Protein AF-A0A6N4Q6U4-F1 (afdb_monomer)

Structure (mmCIF, N/CA/C/O backbone):
data_AF-A0A6N4Q6U4-F1
#
_entry.id   AF-A0A6N4Q6U4-F1
#
loop_
_atom_site.group_PDB
_atom_site.id
_atom_site.type_symbol
_atom_site.label_atom_id
_atom_site.label_alt_id
_atom_site.label_comp_id
_atom_site.label_asym_id
_atom_site.label_entity_id
_atom_site.label_seq_id
_atom_site.pdbx_PDB_ins_code
_atom_site.Cartn_x
_atom_site.Cartn_y
_atom_site.Cartn_z
_atom_site.occupancy
_atom_site.B_iso_or_equiv
_atom_site.auth_seq_id
_atom_site.auth_comp_id
_atom_site.auth_asym_id
_atom_site.auth_atom_id
_atom_site.pdbx_PDB_model_num
ATOM 1 N N . MET A 1 1 ? 0.785 -13.231 -2.834 1.00 65.31 1 MET A N 1
ATOM 2 C CA . MET A 1 1 ? -0.047 -12.061 -2.449 1.00 65.31 1 MET A CA 1
ATOM 3 C C . MET A 1 1 ? -0.845 -12.290 -1.163 1.00 65.31 1 MET A C 1
ATOM 5 O O . MET A 1 1 ? -1.496 -11.361 -0.705 1.00 65.31 1 MET A O 1
ATOM 9 N N . GLU A 1 2 ? -0.752 -13.472 -0.540 1.00 65.31 2 GLU A N 1
ATOM 10 C CA . GLU A 1 2 ? -1.486 -13.833 0.687 1.00 65.31 2 GLU A CA 1
ATOM 11 C C . GLU A 1 2 ? -1.295 -12.835 1.839 1.00 65.31 2 GLU A C 1
ATOM 13 O O . GLU A 1 2 ? -2.226 -12.590 2.595 1.00 65.31 2 GLU A O 1
ATOM 18 N N . ASN A 1 3 ? -0.138 -12.169 1.908 1.00 71.25 3 ASN A N 1
ATOM 19 C CA . ASN A 1 3 ? 0.153 -11.151 2.923 1.00 71.25 3 ASN A CA 1
ATOM 20 C C . ASN A 1 3 ? -0.683 -9.861 2.806 1.00 71.25 3 ASN A C 1
ATOM 22 O O . ASN A 1 3 ? -0.621 -9.033 3.703 1.00 71.25 3 ASN A O 1
ATOM 26 N N . PHE A 1 4 ? -1.440 -9.653 1.723 1.00 75.31 4 PHE A N 1
ATOM 27 C CA . PHE A 1 4 ? -2.139 -8.386 1.452 1.00 75.31 4 PHE A CA 1
ATOM 28 C C . PHE A 1 4 ? -3.647 -8.535 1.201 1.00 75.31 4 PHE A C 1
ATOM 30 O O . PHE A 1 4 ? -4.298 -7.551 0.865 1.00 75.31 4 PHE A O 1
ATOM 37 N N . ASN A 1 5 ? -4.201 -9.741 1.369 1.00 85.44 5 ASN A N 1
ATOM 38 C CA . ASN A 1 5 ? -5.623 -10.052 1.170 1.00 85.44 5 ASN A CA 1
ATOM 39 C C . ASN A 1 5 ? -6.201 -9.567 -0.175 1.00 85.44 5 ASN A C 1
ATOM 41 O O . ASN A 1 5 ? -7.244 -8.918 -0.215 1.00 85.44 5 ASN A O 1
ATOM 45 N N . TYR A 1 6 ? -5.503 -9.860 -1.277 1.00 85.94 6 TYR A N 1
ATOM 46 C CA . TYR A 1 6 ? -6.031 -9.672 -2.629 1.00 85.94 6 TYR A CA 1
ATOM 47 C C . TYR A 1 6 ? -6.154 -11.014 -3.343 1.00 85.94 6 TYR A C 1
ATOM 49 O O . TYR A 1 6 ? -5.164 -11.713 -3.573 1.00 85.94 6 TYR A O 1
ATOM 57 N N . GLN A 1 7 ? -7.382 -11.338 -3.726 1.00 85.56 7 GLN A N 1
ATOM 58 C CA . GLN A 1 7 ? -7.737 -12.469 -4.570 1.00 85.56 7 GLN A CA 1
ATOM 59 C C . GLN A 1 7 ? -7.915 -12.014 -6.018 1.00 85.56 7 GLN A C 1
ATOM 61 O O . GLN A 1 7 ? -8.472 -10.945 -6.287 1.00 85.56 7 GLN A O 1
ATOM 66 N N . LEU A 1 8 ? -7.453 -12.846 -6.949 1.00 89.31 8 LEU A N 1
ATOM 67 C CA . LEU A 1 8 ? -7.649 -12.635 -8.378 1.00 89.31 8 LEU A CA 1
ATOM 68 C C . LEU A 1 8 ? -8.936 -13.339 -8.834 1.00 89.31 8 LEU A C 1
ATOM 70 O O . LEU A 1 8 ? -9.103 -14.518 -8.523 1.00 89.31 8 LEU A O 1
ATOM 74 N N . PRO A 1 9 ? -9.826 -12.663 -9.580 1.00 90.50 9 PRO A N 1
ATOM 75 C CA . PRO A 1 9 ? -10.991 -13.305 -10.182 1.00 90.50 9 PRO A CA 1
ATOM 76 C C . PRO A 1 9 ? -10.581 -14.394 -11.181 1.00 90.50 9 PRO A C 1
ATOM 78 O O . PRO A 1 9 ? -9.628 -14.208 -11.934 1.00 90.50 9 PRO A O 1
ATOM 81 N N . GLU A 1 10 ? -11.336 -15.490 -11.253 1.00 89.94 10 GLU A N 1
ATOM 82 C CA . GLU A 1 10 ? -11.095 -16.570 -12.226 1.00 89.94 10 GLU A CA 1
ATOM 83 C C . GLU A 1 10 ? -11.152 -16.058 -13.677 1.00 89.94 10 GLU A C 1
ATOM 85 O O . GLU A 1 10 ? -10.268 -16.349 -14.480 1.00 89.94 10 GLU A O 1
ATOM 90 N N . GLU A 1 11 ? -12.098 -15.161 -13.976 1.00 91.31 11 GLU A N 1
ATOM 91 C CA . GLU A 1 11 ? -12.234 -14.512 -15.288 1.00 91.31 11 GLU A CA 1
ATOM 92 C C . GLU A 1 11 ? -10.953 -13.777 -15.726 1.00 91.31 11 GLU A C 1
ATOM 94 O O . GLU A 1 11 ? -10.608 -13.746 -16.909 1.00 91.31 11 GLU A O 1
ATOM 99 N N . LEU A 1 12 ? -10.205 -13.196 -14.779 1.00 92.00 12 LEU A N 1
ATOM 100 C CA . LEU A 1 12 ? -8.937 -12.535 -15.089 1.00 92.00 12 LEU A CA 1
ATOM 101 C C . LEU A 1 12 ? -7.902 -13.544 -15.598 1.00 92.00 12 LEU A C 1
ATOM 103 O O . LEU A 1 12 ? -7.142 -13.231 -16.514 1.00 92.00 12 LEU A O 1
ATOM 107 N N . TYR A 1 13 ? -7.880 -14.746 -15.023 1.00 88.12 13 TYR A N 1
ATOM 108 C CA . TYR A 1 13 ? -6.980 -15.812 -15.442 1.00 88.12 13 TYR A CA 1
ATOM 109 C C . TYR A 1 13 ? -7.348 -16.354 -16.827 1.00 88.12 13 TYR A C 1
ATOM 111 O O . TYR A 1 13 ? -6.463 -16.533 -17.667 1.00 88.12 13 TYR A O 1
ATOM 119 N N . ASP A 1 14 ? -8.638 -16.529 -17.108 1.00 90.75 14 ASP A N 1
ATOM 120 C CA . ASP A 1 14 ? -9.112 -16.932 -18.436 1.00 90.75 14 ASP A CA 1
ATOM 121 C C . ASP A 1 14 ? -8.763 -15.895 -19.507 1.00 90.75 14 ASP A C 1
ATOM 123 O O . ASP A 1 14 ? -8.251 -16.238 -20.579 1.00 90.75 14 ASP A O 1
ATOM 127 N N . ASN A 1 15 ? -8.942 -14.610 -19.193 1.00 90.44 15 ASN A N 1
ATOM 128 C CA . ASN A 1 15 ? -8.495 -13.524 -20.059 1.00 90.44 15 ASN A CA 1
ATOM 129 C C . ASN A 1 15 ? -6.979 -13.579 -20.273 1.00 90.44 15 ASN A C 1
ATOM 131 O O . ASN A 1 15 ? -6.510 -13.475 -21.405 1.00 90.44 15 ASN A O 1
ATOM 135 N N . TYR A 1 16 ? -6.201 -13.805 -19.215 1.00 90.69 16 TYR A N 1
ATOM 136 C CA . TYR A 1 16 ? -4.744 -13.871 -19.309 1.00 90.69 16 TYR A CA 1
ATOM 137 C C . TYR A 1 16 ? -4.262 -15.008 -20.216 1.00 90.69 16 TYR A C 1
ATOM 139 O O . TYR A 1 16 ? -3.388 -14.788 -21.057 1.00 90.69 16 TYR A O 1
ATOM 147 N N . LYS A 1 17 ? -4.897 -16.184 -20.141 1.00 89.50 17 LYS A N 1
ATOM 148 C CA . LYS A 1 17 ? -4.669 -17.294 -21.080 1.00 89.50 17 LYS A CA 1
ATOM 149 C C . LYS A 1 17 ? -4.997 -16.916 -22.520 1.00 89.50 17 LYS A C 1
ATOM 151 O O . LYS A 1 17 ? -4.210 -17.194 -23.422 1.00 89.50 17 LYS A O 1
ATOM 156 N N . LYS A 1 18 ? -6.152 -16.281 -22.741 1.00 91.25 18 LYS A N 1
ATOM 157 C CA . LYS A 1 18 ? -6.626 -15.877 -24.073 1.00 91.25 18 LYS A CA 1
ATOM 158 C C . LYS A 1 18 ? -5.652 -14.928 -24.775 1.00 91.25 18 LYS A C 1
ATOM 160 O O . LYS A 1 18 ? -5.486 -15.017 -25.987 1.00 91.25 18 LYS A O 1
ATOM 165 N N . PHE A 1 19 ? -4.992 -14.055 -24.019 1.00 88.62 19 PHE A N 1
ATOM 166 C CA . PHE A 1 19 ? -3.971 -13.132 -24.522 1.00 88.62 19 PHE A CA 1
ATOM 167 C C . PHE A 1 19 ? -2.548 -13.713 -24.479 1.00 88.62 19 PHE A C 1
ATOM 169 O O . PHE A 1 19 ? -1.578 -12.961 -24.461 1.00 88.62 19 PHE A O 1
ATOM 176 N N . GLY A 1 20 ? -2.397 -15.042 -24.430 1.00 87.44 20 GLY A N 1
ATOM 177 C CA . GLY A 1 20 ? -1.087 -15.694 -24.493 1.00 87.44 20 GLY A CA 1
ATOM 178 C C . GLY A 1 20 ? -0.156 -15.329 -23.334 1.00 87.44 20 GLY A C 1
ATOM 179 O O . GLY A 1 20 ? 1.060 -15.364 -23.496 1.00 87.44 20 GLY A O 1
ATOM 180 N N . TYR A 1 21 ? -0.716 -14.971 -22.175 1.00 85.81 21 TYR A N 1
ATOM 181 C CA . TYR A 1 21 ? 0.026 -14.531 -20.994 1.00 85.81 21 TYR A CA 1
ATOM 182 C C . TYR A 1 21 ? 0.873 -13.257 -21.207 1.00 85.81 21 TYR A C 1
ATOM 184 O O . TYR A 1 21 ? 1.867 -13.049 -20.512 1.00 85.81 21 TYR A O 1
ATOM 192 N N . ASP A 1 22 ? 0.494 -12.381 -22.145 1.00 87.25 22 ASP A N 1
ATOM 193 C CA . ASP A 1 22 ? 1.131 -11.060 -22.305 1.00 87.25 22 ASP A CA 1
ATOM 194 C C . ASP A 1 22 ? 0.490 -9.983 -21.419 1.00 87.25 22 ASP A C 1
ATOM 196 O O . ASP A 1 22 ? 1.163 -9.064 -20.939 1.00 87.25 22 ASP A O 1
ATOM 200 N N . GLY A 1 23 ? -0.801 -10.129 -21.132 1.00 89.94 23 GLY A N 1
ATOM 201 C CA . GLY A 1 23 ? -1.514 -9.284 -20.187 1.00 89.94 23 GLY A CA 1
ATOM 202 C C . GLY A 1 23 ? -3.013 -9.549 -20.177 1.00 89.94 23 GLY A C 1
ATOM 203 O O . GLY A 1 23 ? -3.561 -10.146 -21.097 1.00 89.94 23 GLY A O 1
ATOM 204 N N . ALA A 1 24 ? -3.679 -9.116 -19.115 1.00 93.94 24 ALA A N 1
ATOM 205 C CA . ALA A 1 24 ? -5.128 -9.141 -18.992 1.00 93.94 24 ALA A CA 1
ATOM 206 C C . ALA A 1 24 ? -5.616 -8.051 -18.045 1.00 93.94 24 ALA A C 1
ATOM 208 O O . ALA A 1 24 ? -4.889 -7.580 -17.171 1.00 93.94 24 ALA A O 1
ATOM 209 N N . GLY A 1 25 ? -6.876 -7.674 -18.225 1.00 93.75 25 GLY A N 1
ATOM 210 C CA . GLY A 1 25 ? -7.585 -6.750 -17.360 1.00 93.75 25 GLY A CA 1
ATOM 211 C C . GLY A 1 25 ? -8.874 -7.369 -16.846 1.00 93.75 25 GLY A C 1
ATOM 212 O O . GLY A 1 25 ? -9.520 -8.153 -17.538 1.00 93.75 25 GLY A O 1
ATOM 213 N N . TYR A 1 26 ? -9.255 -6.973 -15.642 1.00 93.94 26 TYR A N 1
ATOM 214 C CA . TYR A 1 26 ? -10.562 -7.201 -15.053 1.00 93.94 26 TYR A CA 1
ATOM 215 C C . TYR A 1 26 ? -11.040 -5.861 -14.498 1.00 93.94 26 TYR A C 1
ATOM 217 O O . TYR A 1 26 ? -10.592 -5.409 -13.447 1.00 93.94 26 TYR A O 1
ATOM 225 N N . PHE A 1 27 ? -11.903 -5.188 -15.253 1.00 92.88 27 PHE A N 1
ATOM 226 C CA . PHE A 1 27 ? -12.404 -3.853 -14.937 1.00 92.88 27 PHE A CA 1
ATOM 227 C C . PHE A 1 27 ? -13.925 -3.911 -14.863 1.00 92.88 27 PHE A C 1
ATOM 229 O O . PHE A 1 27 ? -14.617 -3.599 -15.829 1.00 92.88 27 PHE A O 1
ATOM 236 N N . LYS A 1 28 ? -14.444 -4.341 -13.712 1.00 90.88 28 LYS A N 1
ATOM 237 C CA . LYS A 1 28 ? -15.879 -4.526 -13.486 1.00 90.88 28 LYS A CA 1
ATOM 238 C C . LYS A 1 28 ? -16.327 -3.787 -12.232 1.00 90.88 28 LYS A C 1
ATOM 240 O O . LYS A 1 28 ? -15.674 -3.856 -11.191 1.00 90.88 28 LYS A O 1
ATOM 245 N N . ASP A 1 29 ? -17.441 -3.073 -12.347 1.00 90.12 29 ASP A N 1
ATOM 246 C CA . ASP A 1 29 ? -18.059 -2.306 -11.266 1.00 90.12 29 ASP A CA 1
ATOM 247 C C . ASP A 1 29 ? -17.067 -1.366 -10.562 1.00 90.12 29 ASP A C 1
ATOM 249 O O . ASP A 1 29 ? -16.618 -0.374 -11.134 1.00 90.12 29 ASP A O 1
ATOM 253 N N . SER A 1 30 ? -16.726 -1.663 -9.309 1.00 93.25 30 SER A N 1
ATOM 254 C CA . SER A 1 30 ? -15.800 -0.868 -8.505 1.00 93.25 30 SER A CA 1
ATOM 255 C C . SER A 1 30 ? -14.353 -1.371 -8.560 1.00 93.25 30 SER A C 1
ATOM 257 O O . SER A 1 30 ? -13.461 -0.684 -8.074 1.00 93.25 30 SER A O 1
ATOM 259 N N . ILE A 1 31 ? -14.097 -2.554 -9.124 1.00 94.56 31 ILE A N 1
ATOM 260 C CA . ILE A 1 31 ? -12.805 -3.246 -9.036 1.00 94.56 31 ILE A CA 1
ATOM 261 C C . ILE A 1 31 ? -12.081 -3.166 -10.376 1.00 94.56 31 ILE A C 1
ATOM 263 O O . ILE A 1 31 ? -12.605 -3.608 -11.398 1.00 94.56 31 ILE A O 1
ATOM 267 N N . GLY A 1 32 ? -10.871 -2.611 -10.367 1.00 95.38 32 GLY A N 1
ATOM 268 C CA . GLY A 1 32 ? -9.964 -2.630 -11.508 1.00 95.38 32 GLY A CA 1
ATOM 269 C C . GLY A 1 32 ? -8.716 -3.424 -11.161 1.00 95.38 32 GLY A C 1
ATOM 270 O O . GLY A 1 32 ? -8.007 -3.066 -10.222 1.00 95.38 32 GLY A O 1
ATOM 271 N N . ILE A 1 33 ? -8.449 -4.482 -11.917 1.00 95.75 33 ILE A N 1
ATOM 272 C CA . ILE A 1 33 ? -7.265 -5.324 -11.775 1.00 95.75 33 ILE A CA 1
ATOM 273 C C . ILE A 1 33 ? -6.621 -5.473 -13.145 1.00 95.75 33 ILE A C 1
ATOM 275 O O . ILE A 1 33 ? -7.316 -5.667 -14.141 1.00 95.75 33 ILE A O 1
ATOM 279 N N . TYR A 1 34 ? -5.298 -5.419 -13.207 1.00 95.12 34 TYR A N 1
ATOM 280 C CA . TYR A 1 34 ? -4.567 -5.860 -14.388 1.00 95.12 34 TYR A CA 1
ATOM 281 C C . TYR A 1 34 ? -3.455 -6.827 -14.012 1.00 95.12 34 TYR A C 1
ATOM 283 O O . TYR A 1 34 ? -2.920 -6.774 -12.908 1.00 95.12 34 TYR A O 1
ATOM 291 N N . ILE A 1 35 ? -3.066 -7.650 -14.979 1.00 94.88 35 ILE A N 1
ATOM 292 C CA . ILE A 1 35 ? -1.826 -8.424 -14.993 1.00 94.88 35 ILE A CA 1
ATOM 293 C C . ILE A 1 35 ? -1.118 -8.071 -16.294 1.00 94.88 35 ILE A C 1
ATOM 295 O O . ILE A 1 35 ? -1.751 -8.049 -17.348 1.00 94.88 35 ILE A O 1
ATOM 299 N N . ARG A 1 36 ? 0.176 -7.767 -16.249 1.00 93.12 36 ARG A N 1
ATOM 300 C CA . ARG A 1 36 ? 0.960 -7.494 -17.461 1.00 93.12 36 ARG A CA 1
ATOM 301 C C . ARG A 1 36 ? 2.415 -7.882 -17.289 1.00 93.12 36 ARG A C 1
ATOM 303 O O . ARG A 1 36 ? 2.952 -7.803 -16.181 1.00 93.12 36 ARG A O 1
ATOM 310 N N . LYS A 1 37 ? 3.072 -8.187 -18.406 1.00 93.25 37 LYS A N 1
ATOM 311 C CA . LYS A 1 37 ? 4.533 -8.131 -18.473 1.00 93.25 37 LYS A CA 1
ATOM 312 C C . LYS A 1 37 ? 4.992 -6.696 -18.233 1.00 93.25 37 LYS A C 1
ATOM 314 O O . LYS A 1 37 ? 4.404 -5.743 -18.743 1.00 93.25 37 LYS A O 1
ATOM 319 N N . THR A 1 38 ? 6.041 -6.534 -17.443 1.00 91.06 38 THR A N 1
ATOM 320 C CA . THR A 1 38 ? 6.676 -5.235 -17.205 1.00 91.06 38 THR A CA 1
ATOM 321 C C . THR A 1 38 ? 8.178 -5.422 -17.192 1.00 91.06 38 THR A C 1
ATOM 323 O O . THR A 1 38 ? 8.658 -6.504 -16.886 1.00 91.06 38 THR A O 1
ATOM 326 N N . ARG A 1 39 ? 8.940 -4.383 -17.514 1.00 90.38 39 ARG A N 1
ATOM 327 C CA . ARG A 1 39 ? 10.396 -4.440 -17.433 1.00 90.38 39 ARG A CA 1
ATOM 328 C C . ARG A 1 39 ? 10.930 -3.090 -17.011 1.00 90.38 39 ARG A C 1
ATOM 330 O O . ARG A 1 39 ? 10.576 -2.076 -17.605 1.00 90.38 39 ARG A O 1
ATOM 337 N N . PHE A 1 40 ? 11.826 -3.106 -16.036 1.00 89.88 40 PHE A N 1
ATOM 338 C CA . PHE A 1 40 ? 12.568 -1.927 -15.611 1.00 89.88 40 PHE A CA 1
ATOM 339 C C . PHE A 1 40 ? 14.054 -2.130 -15.933 1.00 89.88 40 PHE A C 1
ATOM 341 O O . PHE A 1 40 ? 14.587 -3.222 -15.706 1.00 89.88 40 PHE A O 1
ATOM 348 N N . PRO A 1 41 ? 14.752 -1.131 -16.500 1.00 87.25 41 PRO A N 1
ATOM 349 C CA . PRO A 1 41 ? 16.180 -1.245 -16.764 1.00 87.25 41 PRO A CA 1
ATOM 350 C C . PRO A 1 41 ? 16.957 -1.591 -15.486 1.00 87.25 41 PRO A C 1
ATOM 352 O O . PRO A 1 41 ? 16.825 -0.905 -14.478 1.00 87.25 41 PRO A O 1
ATOM 355 N N . LYS A 1 42 ? 17.818 -2.615 -15.558 1.00 88.81 42 LYS A N 1
ATOM 356 C CA . LYS A 1 42 ? 18.666 -3.098 -14.445 1.00 88.81 42 LYS A CA 1
ATOM 357 C C . LYS A 1 42 ? 17.911 -3.720 -13.260 1.00 88.81 42 LYS A C 1
ATOM 359 O O . LYS A 1 42 ? 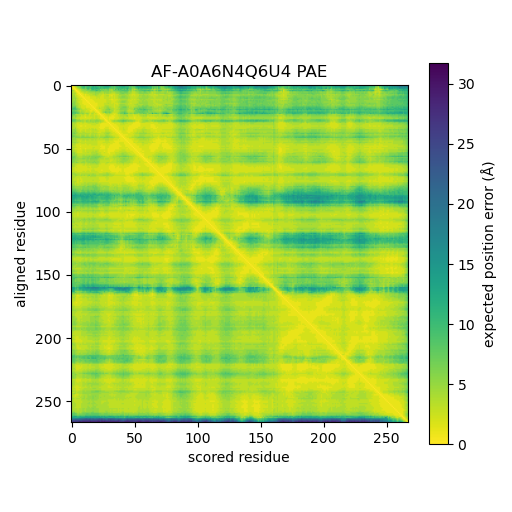18.513 -3.926 -12.212 1.00 88.81 42 LYS A O 1
ATOM 364 N N . GLU A 1 43 ? 16.638 -4.058 -13.426 1.00 93.19 43 GLU A N 1
ATOM 365 C CA . GLU A 1 43 ? 15.873 -4.827 -12.443 1.00 93.19 43 GLU A CA 1
ATOM 366 C C . GLU A 1 43 ? 15.426 -6.158 -13.055 1.00 93.19 43 GLU A C 1
ATOM 368 O O . GLU A 1 43 ? 15.295 -6.287 -14.273 1.00 93.19 43 GLU A O 1
ATOM 373 N N . THR A 1 44 ? 15.194 -7.152 -12.201 1.00 95.56 44 THR A N 1
ATOM 374 C CA . THR A 1 44 ? 14.737 -8.495 -12.591 1.00 95.56 44 THR A CA 1
ATOM 375 C C . THR A 1 44 ? 13.218 -8.605 -12.699 1.00 95.56 44 THR A C 1
ATOM 377 O O . THR A 1 44 ? 12.711 -9.650 -13.084 1.00 95.56 44 THR A O 1
ATOM 380 N N . ILE A 1 45 ? 12.480 -7.539 -12.381 1.00 95.44 45 ILE A N 1
ATOM 381 C CA . ILE A 1 45 ? 11.019 -7.521 -12.461 1.00 95.44 45 ILE A CA 1
ATOM 382 C C . ILE A 1 45 ? 10.581 -7.791 -13.906 1.00 95.44 45 ILE A C 1
ATOM 384 O O . ILE A 1 45 ? 10.991 -7.073 -14.825 1.00 95.44 45 ILE A O 1
ATOM 388 N N . ASN A 1 46 ? 9.707 -8.782 -14.076 1.00 95.31 46 ASN A N 1
ATOM 389 C CA . ASN A 1 46 ? 9.154 -9.193 -15.363 1.00 95.31 46 ASN A CA 1
ATOM 390 C C . ASN A 1 46 ? 7.608 -9.197 -15.404 1.00 95.31 46 ASN A C 1
ATOM 392 O O . ASN A 1 46 ? 7.037 -9.157 -16.496 1.00 95.31 46 ASN A O 1
ATOM 396 N N . TYR A 1 47 ? 6.923 -9.140 -14.253 1.00 95.25 47 TYR A N 1
ATOM 397 C CA . TYR A 1 47 ? 5.459 -9.044 -14.169 1.00 95.25 47 TYR A CA 1
ATOM 398 C C . TYR A 1 47 ? 4.981 -7.996 -13.160 1.00 95.25 47 TYR A C 1
ATOM 400 O O . TYR A 1 47 ? 5.649 -7.688 -12.172 1.00 95.25 47 TYR A O 1
ATOM 408 N N . ALA A 1 48 ? 3.792 -7.453 -13.416 1.00 95.31 48 ALA A N 1
ATOM 409 C CA . ALA A 1 48 ? 3.080 -6.559 -12.516 1.00 95.31 48 ALA A CA 1
ATOM 410 C C . ALA A 1 48 ? 1.602 -6.944 -12.418 1.00 95.31 48 ALA A C 1
ATOM 412 O O . ALA A 1 48 ? 0.959 -7.204 -13.439 1.00 95.31 48 ALA A O 1
ATOM 413 N N . ILE A 1 49 ? 1.067 -6.903 -11.199 1.00 95.81 49 ILE A N 1
ATOM 414 C CA . ILE A 1 49 ? -0.362 -7.018 -10.911 1.00 95.81 49 ILE A CA 1
ATOM 415 C C . ILE A 1 49 ? -0.803 -5.737 -10.214 1.00 95.81 49 ILE A C 1
ATOM 417 O O . ILE A 1 49 ? -0.320 -5.432 -9.125 1.00 95.81 49 ILE A O 1
ATOM 421 N N . GLY A 1 50 ? -1.683 -4.970 -10.850 1.00 95.50 50 GLY A N 1
ATOM 422 C CA . GLY A 1 50 ? -2.180 -3.709 -10.308 1.00 95.50 50 GLY A CA 1
ATOM 423 C C . GLY A 1 50 ? -3.620 -3.814 -9.845 1.00 95.50 50 GLY A C 1
ATOM 424 O O . GLY A 1 50 ? -4.434 -4.423 -10.530 1.00 95.50 50 GLY A O 1
ATOM 425 N N . PHE A 1 51 ? -3.936 -3.164 -8.728 1.00 95.50 51 PHE A N 1
ATOM 426 C CA . PHE A 1 51 ? -5.269 -3.081 -8.137 1.00 95.50 51 PHE A CA 1
ATOM 427 C C . PHE A 1 51 ? -5.692 -1.623 -7.967 1.00 95.50 51 PHE A C 1
ATOM 429 O O . PHE A 1 51 ? -4.893 -0.782 -7.548 1.00 95.50 51 PHE A O 1
ATOM 436 N N . ARG A 1 52 ? -6.959 -1.323 -8.254 1.00 94.06 52 ARG A N 1
ATOM 437 C CA . ARG A 1 52 ? -7.556 -0.004 -8.022 1.00 94.06 52 ARG A CA 1
ATOM 438 C C . ARG A 1 52 ? -9.039 -0.074 -7.671 1.00 94.06 52 ARG A C 1
ATOM 440 O O . ARG A 1 52 ? -9.745 -0.987 -8.103 1.00 94.06 52 ARG A O 1
ATOM 447 N N . ASN A 1 53 ? -9.516 0.954 -6.970 1.00 94.62 53 ASN A N 1
ATOM 448 C CA . ASN A 1 53 ? -10.938 1.285 -6.918 1.00 94.62 53 ASN A CA 1
ATOM 449 C C . ASN A 1 53 ? -11.295 2.145 -8.140 1.00 94.62 53 ASN A C 1
ATOM 451 O O . ASN A 1 53 ? -10.755 3.233 -8.338 1.00 94.62 53 ASN A O 1
ATOM 455 N N . GLN A 1 54 ? -12.196 1.651 -8.984 1.00 92.94 54 GLN A N 1
ATOM 456 C CA . GLN A 1 54 ? -12.664 2.363 -10.176 1.00 92.94 54 GLN A CA 1
ATOM 457 C C . GLN A 1 54 ? -13.608 3.524 -9.847 1.00 92.94 54 GLN A C 1
ATOM 459 O O . GLN A 1 54 ? -13.751 4.436 -10.659 1.00 92.94 54 GLN A O 1
ATOM 464 N N . LYS A 1 55 ? -14.241 3.492 -8.668 1.00 92.44 55 LYS A N 1
ATOM 465 C CA . LYS A 1 55 ? -15.157 4.528 -8.175 1.00 92.44 55 LYS A CA 1
ATOM 466 C C . LYS A 1 55 ? -14.458 5.614 -7.361 1.00 92.44 55 LYS A C 1
ATOM 468 O O . LYS A 1 55 ? -15.118 6.573 -6.968 1.00 92.44 55 LYS A O 1
ATOM 473 N N . ASP A 1 56 ? -13.157 5.486 -7.105 1.00 91.50 56 ASP A N 1
ATOM 474 C CA . ASP A 1 56 ? -12.399 6.551 -6.454 1.00 91.50 56 ASP A CA 1
ATOM 475 C C . ASP A 1 56 ? -12.219 7.725 -7.427 1.00 91.50 56 ASP A C 1
ATOM 477 O O . ASP A 1 56 ? -11.524 7.618 -8.438 1.00 91.50 56 ASP A O 1
ATOM 481 N N . LEU A 1 57 ? -12.891 8.837 -7.126 1.00 88.75 57 LEU A N 1
ATOM 482 C CA . LEU A 1 57 ? -12.866 10.065 -7.922 1.00 88.75 57 LEU A CA 1
ATOM 483 C C . LEU A 1 57 ? -11.732 11.016 -7.511 1.00 88.75 57 LEU A C 1
ATOM 485 O O . LEU A 1 57 ? -11.522 12.028 -8.177 1.00 88.75 57 LEU A O 1
ATOM 489 N N . PHE A 1 58 ? -11.019 10.730 -6.417 1.00 88.06 58 PHE A N 1
ATOM 490 C CA . PHE A 1 58 ? -9.908 11.558 -5.945 1.00 88.06 58 PHE A CA 1
ATOM 491 C C . PHE A 1 58 ? -8.585 11.216 -6.630 1.00 88.06 58 PHE A C 1
ATOM 493 O O . PHE A 1 58 ? -7.641 12.003 -6.539 1.00 88.06 58 PHE A O 1
ATOM 500 N N . LEU A 1 59 ? -8.512 10.066 -7.305 1.00 86.19 59 LEU A N 1
ATOM 501 C CA . LEU A 1 59 ? -7.301 9.565 -7.941 1.00 86.19 59 LEU A CA 1
ATOM 502 C C . LEU A 1 59 ? -7.466 9.431 -9.464 1.00 86.19 59 LEU A C 1
ATOM 504 O O . LEU A 1 59 ? -8.524 9.010 -9.940 1.00 86.19 59 LEU A O 1
ATOM 508 N N . PRO A 1 60 ? -6.418 9.755 -10.247 1.00 87.19 60 PRO A N 1
ATOM 509 C CA . PRO A 1 60 ? -6.376 9.453 -11.674 1.00 87.19 60 PRO A CA 1
ATOM 510 C C . PRO A 1 60 ? -6.605 7.967 -11.966 1.00 87.19 60 PRO A C 1
ATOM 512 O O . PRO A 1 60 ? -6.328 7.092 -11.143 1.00 87.19 60 PRO A O 1
ATOM 515 N N . LYS A 1 61 ? -7.073 7.658 -13.180 1.00 87.62 61 LYS A N 1
ATOM 516 C CA . LYS A 1 61 ? -7.412 6.281 -13.572 1.00 87.62 61 LYS A CA 1
ATOM 517 C C . LYS A 1 61 ? -6.191 5.360 -13.679 1.00 87.62 61 LYS A C 1
ATOM 519 O O . LYS A 1 61 ? -6.326 4.138 -13.716 1.00 87.62 61 LYS A O 1
ATOM 524 N N . GLU A 1 62 ? -5.017 5.951 -13.735 1.00 87.81 62 GLU A N 1
ATOM 525 C CA . GLU A 1 62 ? -3.722 5.309 -13.875 1.00 87.81 62 GLU A CA 1
ATOM 526 C C . GLU A 1 62 ? -3.059 5.038 -12.514 1.00 87.81 62 GLU A C 1
ATOM 528 O O . GLU A 1 62 ? -1.963 4.474 -12.470 1.00 87.81 62 GLU A O 1
ATOM 533 N N . VAL A 1 63 ? -3.706 5.429 -11.408 1.00 89.94 63 VAL A N 1
ATOM 534 C CA . VAL A 1 63 ? -3.228 5.126 -10.058 1.00 89.94 63 VAL A CA 1
ATOM 535 C C . VAL A 1 63 ? -3.666 3.729 -9.648 1.00 89.94 63 VAL A C 1
ATOM 537 O O . VAL A 1 63 ? -4.856 3.410 -9.612 1.00 89.94 63 VAL A O 1
ATOM 540 N N . PHE A 1 64 ? -2.678 2.891 -9.351 1.00 93.94 64 PHE A N 1
ATOM 541 C CA . PHE A 1 64 ? -2.857 1.522 -8.890 1.00 93.94 64 PHE A CA 1
ATOM 542 C C . PHE A 1 64 ? -1.907 1.256 -7.726 1.00 93.94 64 PHE A C 1
ATOM 544 O O . PHE A 1 64 ? -0.785 1.759 -7.700 1.00 93.94 64 PHE A O 1
ATOM 551 N N . LEU A 1 65 ? -2.331 0.394 -6.805 1.00 94.25 65 LEU A N 1
ATOM 552 C CA . LEU A 1 65 ? -1.406 -0.343 -5.955 1.00 94.25 65 LEU A CA 1
ATOM 553 C C . LEU A 1 65 ? -0.882 -1.518 -6.778 1.00 94.25 65 LEU A C 1
ATOM 555 O O . LEU A 1 65 ? -1.675 -2.323 -7.266 1.00 94.25 65 LEU A O 1
ATOM 559 N N . VAL A 1 66 ? 0.430 -1.613 -6.957 1.00 95.44 66 VAL A N 1
ATOM 560 C CA . VAL A 1 66 ? 1.043 -2.571 -7.876 1.00 95.44 66 VAL A CA 1
ATOM 561 C C . VAL A 1 66 ? 2.001 -3.494 -7.146 1.00 95.44 66 VAL A C 1
ATOM 563 O O . VAL A 1 66 ? 2.898 -3.057 -6.428 1.00 95.44 66 VAL A O 1
ATOM 566 N N . PHE A 1 67 ? 1.812 -4.785 -7.388 1.00 96.25 67 PHE A N 1
ATOM 567 C CA . PHE A 1 67 ? 2.673 -5.874 -6.965 1.00 96.25 67 PHE A CA 1
ATOM 568 C C . PHE A 1 67 ? 3.571 -6.256 -8.138 1.00 96.25 67 PHE A C 1
ATOM 570 O O . PHE A 1 67 ? 3.079 -6.609 -9.209 1.00 96.25 67 PHE A O 1
ATOM 577 N N . TYR A 1 68 ? 4.878 -6.176 -7.940 1.00 96.25 68 TYR A N 1
ATOM 578 C CA . TYR A 1 68 ? 5.894 -6.452 -8.946 1.00 96.25 68 TYR A CA 1
ATOM 579 C C . TYR A 1 68 ? 6.597 -7.767 -8.648 1.00 96.25 68 TYR A C 1
ATOM 581 O O . TYR A 1 68 ? 7.028 -8.002 -7.516 1.00 96.25 68 TYR A O 1
ATOM 589 N N . PHE A 1 69 ? 6.754 -8.587 -9.680 1.00 96.12 69 PHE A N 1
ATOM 590 C CA . PHE A 1 69 ? 7.271 -9.941 -9.564 1.00 96.12 69 PHE A CA 1
ATOM 591 C C . PHE A 1 69 ? 8.449 -10.180 -10.503 1.00 96.12 69 PHE A C 1
ATOM 593 O O . PHE A 1 69 ? 8.526 -9.586 -11.582 1.00 96.12 69 PHE A O 1
ATOM 600 N N . ASN A 1 70 ? 9.331 -11.085 -10.087 1.00 96.25 70 ASN A N 1
ATOM 601 C CA . ASN A 1 70 ? 10.183 -11.856 -10.980 1.00 96.25 70 ASN A CA 1
ATOM 602 C C . ASN A 1 70 ? 9.651 -13.291 -10.995 1.00 96.25 70 ASN A C 1
ATOM 604 O O . ASN A 1 70 ? 9.754 -14.010 -10.003 1.00 96.25 70 ASN A O 1
ATOM 608 N N . ASP A 1 71 ? 9.013 -13.665 -12.097 1.00 91.94 71 ASP A N 1
ATOM 609 C CA . ASP A 1 71 ? 8.223 -14.884 -12.228 1.00 91.94 71 ASP A CA 1
ATOM 610 C C . ASP A 1 71 ? 7.164 -14.979 -11.117 1.00 91.94 71 ASP A C 1
ATOM 612 O O . ASP A 1 71 ? 6.216 -14.192 -11.096 1.00 91.94 71 ASP A O 1
ATOM 616 N N . SER A 1 72 ? 7.313 -15.921 -10.185 1.00 90.12 72 SER A N 1
ATOM 617 C CA . SER A 1 72 ? 6.413 -16.098 -9.040 1.00 90.12 72 SER A CA 1
ATOM 618 C C . SER A 1 72 ? 6.869 -15.371 -7.772 1.00 90.12 72 SER A C 1
ATOM 620 O O . SER A 1 72 ? 6.124 -15.333 -6.791 1.00 90.12 72 SER A O 1
ATOM 622 N N . GLU A 1 73 ? 8.086 -14.826 -7.746 1.00 94.50 73 GLU A N 1
ATOM 623 C CA . GLU A 1 73 ? 8.638 -14.165 -6.566 1.00 94.50 73 GLU A CA 1
ATOM 624 C C . GLU A 1 73 ? 8.173 -12.709 -6.500 1.00 94.50 73 GLU A C 1
ATOM 626 O O . GLU A 1 73 ? 8.433 -11.918 -7.407 1.00 94.50 73 GLU A O 1
ATOM 631 N N . LEU A 1 74 ? 7.487 -12.341 -5.413 1.00 95.38 74 LEU A N 1
ATOM 632 C CA . LEU A 1 74 ? 7.150 -10.948 -5.132 1.00 95.38 74 LEU A CA 1
ATOM 633 C C . LEU A 1 74 ? 8.431 -10.192 -4.778 1.00 95.38 74 LEU A C 1
ATOM 635 O O . LEU A 1 74 ? 9.100 -10.557 -3.817 1.00 95.38 74 LEU A O 1
ATOM 639 N N . LEU A 1 75 ? 8.719 -9.118 -5.511 1.00 96.62 75 LEU A N 1
ATOM 640 C CA . LEU A 1 75 ? 9.893 -8.273 -5.294 1.00 96.62 75 LEU A CA 1
ATOM 641 C C . LEU A 1 75 ? 9.540 -6.912 -4.708 1.00 96.62 75 LEU A C 1
ATOM 643 O O . LEU A 1 75 ? 10.328 -6.340 -3.958 1.00 96.62 75 LEU A O 1
ATOM 647 N N . MET A 1 76 ? 8.381 -6.356 -5.064 1.00 95.88 76 MET A N 1
ATOM 648 C CA . MET A 1 76 ? 8.016 -5.008 -4.638 1.00 95.88 76 MET A CA 1
ATOM 649 C C . MET A 1 76 ? 6.504 -4.800 -4.601 1.00 95.88 76 MET A C 1
ATOM 651 O O . MET A 1 76 ? 5.781 -5.301 -5.456 1.00 95.88 76 MET A O 1
ATOM 655 N N . VAL A 1 77 ? 6.040 -3.997 -3.647 1.00 95.12 77 VAL A N 1
ATOM 656 C CA . VAL A 1 77 ? 4.702 -3.399 -3.636 1.00 95.12 77 VAL A CA 1
ATOM 657 C C . VAL A 1 77 ? 4.859 -1.883 -3.586 1.00 95.12 77 VAL A C 1
ATOM 659 O O . VAL A 1 77 ? 5.566 -1.377 -2.715 1.00 95.12 77 VAL A O 1
ATOM 662 N N . SER A 1 78 ? 4.249 -1.168 -4.530 1.00 94.00 78 SER A N 1
ATOM 663 C CA . SER A 1 78 ? 4.364 0.293 -4.665 1.00 94.00 78 SER A CA 1
ATOM 664 C C . SER A 1 78 ? 3.117 0.878 -5.332 1.00 94.00 78 SER A C 1
ATOM 666 O O . SER A 1 78 ? 2.355 0.151 -5.970 1.00 94.00 78 SER A O 1
ATOM 668 N N . GLU A 1 79 ? 2.901 2.182 -5.202 1.00 92.25 79 GLU A N 1
ATOM 669 C CA . GLU A 1 79 ? 1.847 2.897 -5.921 1.00 92.25 79 GLU A CA 1
ATOM 670 C C . GLU A 1 79 ? 2.365 3.366 -7.285 1.00 92.25 79 GLU A C 1
ATOM 672 O O . GLU A 1 79 ? 3.566 3.563 -7.484 1.00 92.25 79 GLU A O 1
ATOM 677 N N . THR A 1 80 ? 1.466 3.544 -8.248 1.00 91.06 80 THR A N 1
ATOM 678 C CA . THR A 1 80 ? 1.805 4.149 -9.534 1.00 91.06 80 THR A CA 1
ATOM 679 C C . THR A 1 80 ? 1.093 5.458 -9.793 1.00 91.06 80 THR A C 1
ATOM 681 O O . THR A 1 80 ? -0.040 5.643 -9.373 1.00 91.06 80 THR A O 1
ATOM 684 N N . ILE A 1 81 ? 1.722 6.328 -10.578 1.00 87.50 81 ILE A N 1
ATOM 685 C CA . ILE A 1 81 ? 1.111 7.552 -11.108 1.00 87.50 81 ILE A CA 1
ATOM 686 C C . ILE A 1 81 ? 1.532 7.781 -12.568 1.00 87.50 81 ILE A C 1
ATOM 688 O O . ILE A 1 81 ? 2.605 7.322 -12.975 1.00 87.50 81 ILE A O 1
ATOM 692 N N . PRO A 1 82 ? 0.745 8.528 -13.361 1.00 86.06 82 PRO A N 1
ATOM 693 C CA . PRO A 1 82 ? 1.216 9.062 -14.632 1.00 86.06 82 PRO A CA 1
ATOM 694 C C . PRO A 1 82 ? 2.466 9.919 -14.453 1.00 86.06 82 PRO A C 1
ATOM 696 O O . PRO A 1 82 ? 2.543 10.741 -13.533 1.00 86.06 82 PRO A O 1
ATOM 699 N N . TYR A 1 83 ? 3.411 9.783 -15.377 1.00 85.19 83 TYR A N 1
ATOM 700 C CA . TYR A 1 83 ? 4.463 10.772 -15.527 1.00 85.19 83 TYR A CA 1
ATOM 7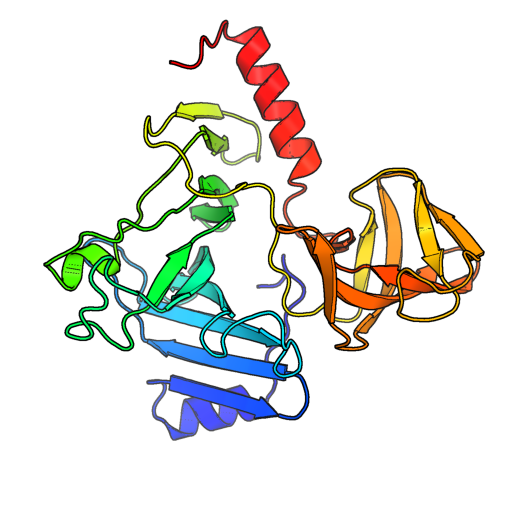01 C C . TYR A 1 83 ? 3.900 12.064 -16.114 1.00 85.19 83 TYR A C 1
ATOM 703 O O . TYR A 1 83 ? 3.174 12.048 -17.109 1.00 85.19 83 TYR A O 1
ATOM 711 N N . ILE A 1 84 ? 4.266 13.186 -15.502 1.00 82.81 84 ILE A N 1
ATOM 712 C CA . ILE A 1 84 ? 3.958 14.526 -15.990 1.00 82.81 84 ILE A CA 1
ATOM 713 C C . ILE A 1 84 ? 5.250 15.331 -15.882 1.00 82.81 84 ILE A C 1
ATOM 715 O O . ILE A 1 84 ? 5.730 15.577 -14.774 1.00 82.81 84 ILE A O 1
ATOM 719 N N . HIS A 1 85 ? 5.810 15.720 -17.027 1.00 84.81 85 HIS A N 1
ATOM 720 C CA . HIS A 1 85 ? 7.002 16.563 -17.072 1.00 84.81 85 HIS A CA 1
ATOM 721 C C . HIS A 1 85 ? 6.687 17.967 -16.527 1.00 84.81 85 HIS A C 1
ATOM 723 O O . HIS A 1 85 ? 5.595 18.490 -16.769 1.00 84.81 85 HIS A O 1
ATOM 729 N N . LYS A 1 86 ? 7.639 18.624 -15.848 1.00 84.75 86 LYS A N 1
ATOM 730 C CA . LYS A 1 86 ? 7.424 19.940 -15.207 1.00 84.75 86 LYS A CA 1
ATOM 731 C C . LYS A 1 86 ? 6.895 21.029 -16.141 1.00 84.75 86 LYS A C 1
ATOM 733 O O . LYS A 1 86 ? 6.185 21.926 -15.702 1.00 84.75 86 LYS A O 1
ATOM 738 N N . SER A 1 87 ? 7.265 20.972 -17.421 1.00 84.88 87 SER A N 1
ATOM 739 C CA . SER A 1 87 ? 6.879 21.961 -18.433 1.00 84.88 87 SER A CA 1
ATOM 740 C C . SER A 1 87 ? 5.539 21.645 -19.096 1.00 84.88 87 SER A C 1
ATOM 742 O O . SER A 1 87 ? 5.112 22.395 -19.967 1.00 84.88 87 SER A O 1
ATOM 744 N N . GLY A 1 88 ? 4.905 20.524 -18.735 1.00 79.50 88 GLY A N 1
ATOM 745 C CA . GLY A 1 88 ? 3.763 19.979 -19.464 1.00 79.50 88 GLY A CA 1
ATOM 746 C C . GLY A 1 88 ? 4.151 19.285 -20.772 1.00 79.50 88 GLY A C 1
ATOM 747 O O . GLY A 1 88 ? 3.305 19.141 -21.646 1.00 79.50 88 GLY A O 1
ATOM 748 N N . ASP A 1 89 ? 5.413 18.875 -20.936 1.00 79.56 89 ASP A N 1
ATOM 749 C CA . ASP A 1 89 ? 5.829 18.065 -22.084 1.00 79.56 89 ASP A CA 1
ATOM 750 C C . ASP A 1 89 ? 5.198 16.662 -22.016 1.00 79.56 89 ASP A C 1
ATOM 752 O O . ASP A 1 89 ? 5.353 15.925 -21.038 1.00 79.56 89 ASP A O 1
ATOM 756 N N . TYR A 1 90 ? 4.485 16.305 -23.083 1.00 80.12 90 TYR A N 1
ATOM 757 C CA . TYR A 1 90 ? 3.780 15.038 -23.248 1.00 80.12 90 TYR A CA 1
ATOM 758 C C . TYR A 1 90 ? 4.573 14.008 -24.064 1.00 80.12 90 TYR A C 1
ATOM 760 O O . TYR A 1 90 ? 4.032 12.954 -24.392 1.00 80.12 90 TYR A O 1
ATOM 768 N N . SER A 1 91 ? 5.854 14.255 -24.358 1.00 81.88 91 SER A N 1
ATOM 769 C CA . SER A 1 91 ? 6.742 13.313 -25.064 1.00 81.88 91 SER A CA 1
ATOM 770 C C . SER A 1 91 ? 6.830 11.937 -24.391 1.00 81.88 91 SER A C 1
ATOM 772 O O . SER A 1 91 ? 7.154 10.940 -25.033 1.00 81.88 91 SER A O 1
ATOM 774 N N . PHE A 1 92 ? 6.493 11.871 -23.102 1.00 78.12 92 PHE A N 1
ATOM 775 C CA . PHE A 1 92 ? 6.450 10.649 -22.302 1.00 78.12 92 PHE A CA 1
ATOM 776 C C . PHE A 1 92 ? 5.042 10.341 -21.770 1.00 78.12 92 PHE A C 1
ATOM 778 O O . PHE A 1 92 ? 4.893 9.649 -20.761 1.00 78.12 92 PHE A O 1
ATOM 785 N N . ALA A 1 93 ? 3.999 10.876 -22.412 1.00 74.06 93 ALA A N 1
ATOM 786 C CA . ALA A 1 93 ? 2.619 10.608 -22.031 1.00 74.06 93 ALA A CA 1
ATOM 787 C C . ALA A 1 93 ? 2.345 9.097 -22.013 1.00 74.06 93 ALA A C 1
ATOM 789 O O . ALA A 1 93 ? 2.715 8.362 -22.928 1.00 74.06 93 ALA A O 1
ATOM 790 N N . GLY A 1 94 ? 1.704 8.632 -20.940 1.00 75.75 94 GLY A N 1
ATOM 791 C CA . GLY A 1 94 ? 1.438 7.210 -20.708 1.00 75.75 94 GLY A CA 1
ATOM 792 C C . GLY A 1 94 ? 2.570 6.454 -20.006 1.00 75.75 94 GLY A C 1
ATOM 793 O O . GLY A 1 94 ? 2.354 5.316 -19.587 1.00 75.75 94 GLY A O 1
ATOM 794 N N . ALA A 1 95 ? 3.743 7.064 -19.810 1.00 83.19 95 ALA A N 1
ATOM 795 C CA . ALA A 1 95 ? 4.751 6.496 -18.929 1.00 83.19 95 ALA A CA 1
ATOM 796 C C . ALA A 1 95 ? 4.261 6.531 -17.472 1.00 83.19 95 ALA A C 1
ATOM 798 O O . ALA A 1 95 ? 3.589 7.470 -17.039 1.00 83.19 95 ALA A O 1
ATOM 799 N N . ILE A 1 96 ? 4.581 5.479 -16.724 1.00 83.00 96 ILE A N 1
ATOM 800 C CA . ILE A 1 96 ? 4.103 5.274 -15.358 1.00 83.00 96 ILE A CA 1
ATOM 801 C C . ILE A 1 96 ? 5.299 5.335 -14.410 1.00 83.00 96 ILE A C 1
ATOM 803 O O . ILE A 1 96 ? 6.255 4.577 -14.579 1.00 83.00 96 ILE A O 1
ATOM 807 N N . HIS A 1 97 ? 5.219 6.202 -13.402 1.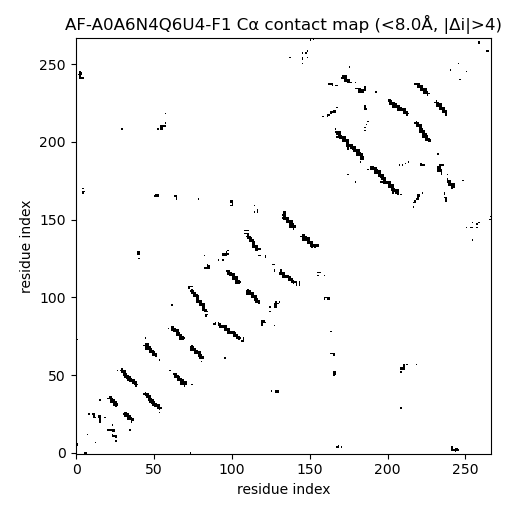00 87.81 97 HIS A N 1
ATOM 808 C CA . HIS A 1 97 ? 6.159 6.231 -12.284 1.00 87.81 97 HIS A CA 1
ATOM 809 C C . HIS A 1 97 ? 5.689 5.321 -11.162 1.00 87.81 97 HIS A C 1
ATOM 811 O O . HIS A 1 97 ? 4.492 5.218 -10.892 1.00 87.81 97 HIS A O 1
ATOM 817 N N . ARG A 1 98 ? 6.660 4.724 -10.472 1.00 91.44 98 ARG A N 1
ATOM 818 C CA . ARG A 1 98 ? 6.470 4.146 -9.141 1.00 91.44 98 ARG A CA 1
ATOM 819 C C . ARG A 1 98 ? 6.651 5.262 -8.122 1.00 91.44 98 ARG A C 1
ATOM 821 O O . ARG A 1 98 ? 7.625 6.003 -8.222 1.00 91.44 98 ARG A O 1
ATOM 828 N N . ILE A 1 99 ? 5.721 5.389 -7.187 1.00 90.69 99 ILE A N 1
ATOM 829 C CA . ILE A 1 99 ? 5.731 6.432 -6.167 1.00 90.69 99 ILE A CA 1
ATOM 830 C C . ILE A 1 99 ? 5.265 5.866 -4.824 1.00 90.69 99 ILE A C 1
ATOM 832 O O . ILE A 1 99 ? 4.716 4.768 -4.728 1.00 90.69 99 ILE A O 1
ATOM 836 N N . GLY A 1 100 ? 5.449 6.647 -3.774 1.00 90.69 100 GLY A N 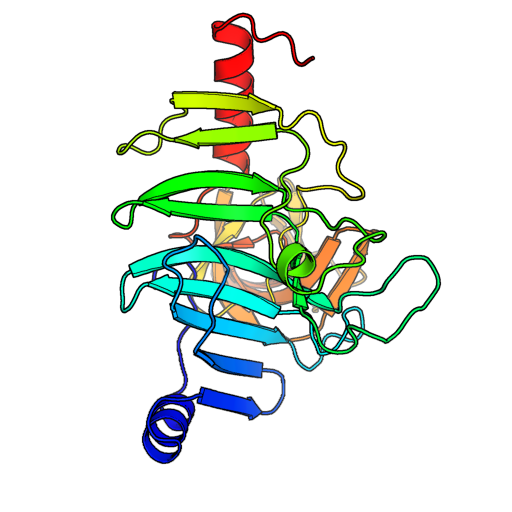1
ATOM 837 C CA . GLY A 1 100 ? 4.838 6.416 -2.483 1.00 90.69 100 GLY A CA 1
ATOM 838 C C . GLY A 1 100 ? 5.625 5.442 -1.625 1.00 90.69 100 GLY A C 1
ATOM 839 O O . GLY A 1 100 ? 6.770 5.057 -1.906 1.00 90.69 100 GLY A O 1
ATOM 840 N N . ARG A 1 101 ? 4.966 5.034 -0.540 1.00 92.12 101 ARG A N 1
ATOM 841 C CA . ARG A 1 101 ? 5.462 3.997 0.357 1.00 92.12 101 ARG A CA 1
ATOM 842 C C . ARG A 1 101 ? 5.680 2.713 -0.435 1.00 92.12 101 ARG A C 1
ATOM 844 O O . ARG A 1 101 ? 4.754 2.189 -1.046 1.00 92.12 101 ARG A O 1
ATOM 851 N N . THR A 1 102 ? 6.903 2.203 -0.383 1.00 94.50 102 THR A N 1
ATOM 852 C CA . THR A 1 102 ? 7.302 1.019 -1.138 1.00 94.50 102 THR A CA 1
ATOM 853 C C . THR A 1 102 ? 7.832 -0.055 -0.196 1.00 94.50 102 THR A C 1
ATOM 855 O O . THR A 1 102 ? 8.604 0.228 0.722 1.00 94.50 102 THR A O 1
ATOM 858 N N . TYR A 1 103 ? 7.392 -1.290 -0.427 1.00 95.06 103 TYR A N 1
ATOM 859 C CA . TYR A 1 103 ? 7.816 -2.487 0.292 1.00 95.06 103 TYR A CA 1
ATOM 860 C C . TYR A 1 103 ? 8.609 -3.353 -0.675 1.00 95.06 103 TYR A C 1
ATOM 862 O O . TYR A 1 103 ? 8.061 -3.760 -1.695 1.00 95.06 103 TYR A O 1
ATOM 870 N N . GLU A 1 104 ? 9.872 -3.633 -0.380 1.00 96.44 104 GLU A N 1
ATOM 871 C CA . GLU A 1 104 ? 10.724 -4.492 -1.204 1.00 96.44 104 GLU A CA 1
ATOM 872 C C . GLU A 1 104 ? 11.039 -5.795 -0.471 1.00 96.44 104 GLU A C 1
ATOM 874 O O . GLU A 1 104 ? 11.286 -5.818 0.741 1.00 96.44 104 GLU A O 1
ATOM 879 N N . TYR A 1 105 ? 11.011 -6.880 -1.233 1.00 96.06 105 TYR A N 1
ATOM 880 C CA . TYR A 1 105 ? 11.096 -8.246 -0.751 1.00 96.06 105 TYR A CA 1
ATOM 881 C C . TYR A 1 105 ? 12.313 -8.943 -1.348 1.00 96.06 105 TYR A C 1
ATOM 883 O O . TYR A 1 105 ? 12.627 -8.763 -2.523 1.00 96.06 105 TYR A O 1
ATOM 891 N N . GLU A 1 106 ? 12.965 -9.766 -0.534 1.00 95.19 106 GLU A N 1
ATOM 892 C CA . GLU A 1 106 ? 14.062 -10.640 -0.939 1.00 95.19 106 GLU A CA 1
ATOM 893 C C . GLU A 1 106 ? 13.796 -12.035 -0.365 1.00 95.19 106 GLU A C 1
ATOM 895 O O . GLU A 1 106 ? 13.528 -12.176 0.833 1.00 95.19 106 GLU A O 1
ATOM 900 N N . ASN A 1 107 ? 13.825 -13.073 -1.207 1.00 92.00 107 ASN A N 1
ATOM 901 C CA . ASN A 1 107 ? 13.549 -14.458 -0.809 1.00 92.00 107 ASN A CA 1
ATOM 902 C C . ASN A 1 107 ? 12.195 -14.607 -0.083 1.00 92.00 107 ASN A C 1
ATOM 904 O O . ASN A 1 107 ? 12.069 -15.303 0.929 1.00 92.00 107 ASN A O 1
ATOM 908 N N . GLY A 1 108 ? 11.178 -13.878 -0.556 1.00 90.50 108 GLY A N 1
ATOM 909 C CA . GLY A 1 108 ? 9.833 -13.863 0.031 1.00 90.50 108 GLY A CA 1
ATOM 910 C C . GLY A 1 108 ? 9.716 -13.192 1.410 1.00 90.50 108 GLY A C 1
ATOM 911 O O . GLY A 1 108 ? 8.647 -13.246 2.023 1.00 90.50 108 GLY A O 1
ATOM 912 N N . LYS A 1 109 ? 10.775 -12.551 1.918 1.00 93.62 109 LYS A N 1
ATOM 913 C CA . LYS A 1 109 ? 10.768 -11.793 3.178 1.00 93.62 109 LYS A CA 1
ATOM 914 C C . LYS A 1 109 ? 10.853 -10.301 2.900 1.00 93.62 109 LYS A C 1
ATOM 916 O O . LYS A 1 109 ? 11.520 -9.880 1.964 1.00 93.62 109 LYS A O 1
ATOM 921 N N . LEU A 1 110 ? 10.163 -9.496 3.708 1.00 95.69 110 LEU A N 1
ATOM 922 C CA . LEU A 1 110 ? 10.265 -8.043 3.613 1.00 95.69 110 LEU A CA 1
ATOM 923 C C . LEU A 1 110 ? 11.683 -7.627 4.013 1.00 95.69 110 LEU A C 1
ATOM 925 O O . LEU A 1 110 ? 12.061 -7.795 5.169 1.00 95.69 110 LEU A O 1
ATOM 929 N N . ALA A 1 111 ? 12.434 -7.082 3.065 1.00 97.56 111 ALA A N 1
ATOM 930 C CA . ALA A 1 111 ? 13.828 -6.698 3.255 1.00 97.56 111 ALA A CA 1
ATOM 931 C C . ALA A 1 111 ? 13.983 -5.187 3.438 1.00 97.56 111 ALA A C 1
ATOM 933 O O . ALA A 1 111 ? 14.922 -4.724 4.086 1.00 97.56 111 ALA A O 1
ATOM 934 N N . LYS A 1 112 ? 13.069 -4.393 2.868 1.00 96.81 112 LYS A N 1
ATOM 935 C CA . LYS A 1 112 ? 13.195 -2.937 2.888 1.00 96.81 112 LYS A CA 1
ATOM 936 C C . LYS A 1 112 ? 11.849 -2.232 2.819 1.00 96.81 112 LYS A C 1
ATOM 938 O O . LYS A 1 112 ? 10.971 -2.613 2.049 1.00 96.81 112 LYS A O 1
ATOM 943 N N . ILE A 1 113 ? 11.720 -1.169 3.606 1.00 95.88 113 ILE A N 1
ATOM 944 C CA . ILE A 1 113 ? 10.640 -0.189 3.494 1.00 95.88 113 ILE A CA 1
ATOM 945 C C . ILE A 1 113 ? 11.257 1.151 3.116 1.00 95.88 113 ILE A C 1
ATOM 947 O O . ILE A 1 113 ? 12.152 1.652 3.796 1.00 95.88 113 ILE A O 1
ATOM 951 N N . SER A 1 114 ? 10.767 1.740 2.036 1.00 94.81 114 SER A N 1
ATOM 952 C CA . SER A 1 114 ? 11.311 2.968 1.465 1.00 94.81 114 SER A CA 1
ATOM 953 C C . SER A 1 114 ? 10.199 3.903 0.992 1.00 94.81 114 SER A C 1
ATOM 955 O O . SER A 1 114 ? 9.005 3.607 1.130 1.00 94.81 114 SER A O 1
ATOM 957 N N . CYS A 1 115 ? 10.607 5.057 0.475 1.00 93.94 115 CYS A N 1
ATOM 958 C CA . CYS A 1 115 ? 9.765 5.944 -0.304 1.00 93.94 115 CYS A CA 1
ATOM 959 C C . CYS A 1 115 ? 10.338 6.107 -1.701 1.00 93.94 115 CYS A C 1
ATOM 961 O O . CYS A 1 115 ? 11.551 6.280 -1.817 1.00 93.94 115 CYS A O 1
ATOM 963 N N . LEU A 1 116 ? 9.491 6.098 -2.728 1.00 93.69 116 LEU A N 1
ATOM 964 C CA . LEU A 1 116 ? 9.896 6.411 -4.098 1.00 93.69 116 LEU A CA 1
ATOM 965 C C . LEU A 1 116 ? 9.262 7.719 -4.537 1.00 93.69 116 LEU A C 1
ATOM 967 O O . LEU A 1 116 ? 8.049 7.825 -4.513 1.00 93.69 116 LEU A O 1
ATOM 971 N N . ASP A 1 117 ? 10.030 8.709 -4.951 1.00 91.00 117 ASP A N 1
ATOM 972 C CA . ASP A 1 117 ? 9.496 9.934 -5.540 1.00 91.00 117 ASP A CA 1
ATOM 973 C C . ASP A 1 117 ? 9.609 9.912 -7.068 1.00 91.00 117 ASP A C 1
ATOM 975 O O . ASP A 1 117 ? 10.012 8.917 -7.674 1.00 91.00 117 ASP A O 1
ATOM 979 N N . ARG A 1 118 ? 9.221 11.021 -7.688 1.00 85.56 118 ARG A N 1
ATOM 980 C CA . ARG A 1 118 ? 9.457 11.313 -9.092 1.00 85.56 118 ARG A CA 1
ATOM 981 C C . ARG A 1 118 ? 10.357 12.531 -9.239 1.00 85.56 118 ARG A C 1
ATOM 983 O O . ARG A 1 118 ? 10.188 13.545 -8.561 1.00 85.56 118 ARG A O 1
ATOM 990 N N . ASN A 1 119 ? 11.204 12.481 -10.245 1.00 84.50 119 ASN A N 1
ATOM 991 C CA . ASN A 1 119 ? 11.877 13.617 -10.817 1.00 84.50 119 ASN A CA 1
ATOM 992 C C . ASN A 1 119 ? 11.029 14.119 -11.996 1.00 84.50 119 ASN A C 1
ATOM 994 O O . ASN A 1 119 ? 10.924 13.432 -13.012 1.00 84.50 119 ASN A O 1
ATOM 998 N N . PRO A 1 120 ? 10.388 15.295 -11.887 1.00 81.44 120 PRO A N 1
ATOM 999 C CA . PRO A 1 120 ? 9.556 15.832 -12.963 1.00 81.44 120 PRO A CA 1
ATOM 1000 C C . PRO A 1 120 ? 10.374 16.413 -14.133 1.00 81.44 120 PRO A C 1
ATOM 1002 O O . PRO A 1 120 ? 9.783 16.887 -15.103 1.00 81.44 120 PRO A O 1
ATOM 1005 N N . ASP A 1 121 ? 11.709 16.376 -14.054 1.00 84.19 121 ASP A N 1
ATOM 1006 C CA . ASP A 1 121 ? 12.642 17.009 -14.992 1.00 84.19 121 ASP A CA 1
ATOM 1007 C C . ASP A 1 121 ? 13.434 15.971 -15.802 1.00 84.19 121 ASP A C 1
ATOM 1009 O O . ASP A 1 121 ? 14.604 16.179 -16.139 1.00 84.19 121 ASP A O 1
ATOM 1013 N N . LEU A 1 122 ? 12.828 14.815 -16.083 1.00 83.00 122 LEU A N 1
ATOM 1014 C CA . LEU A 1 122 ? 13.475 13.748 -16.841 1.00 83.00 122 LEU A CA 1
ATOM 1015 C C . LEU A 1 122 ? 13.245 13.927 -18.342 1.00 83.00 122 LEU A C 1
ATOM 1017 O O . LEU A 1 122 ? 12.111 13.979 -18.817 1.00 83.00 122 LEU A O 1
ATOM 1021 N N . ASN A 1 123 ? 14.356 13.928 -19.081 1.00 79.00 123 ASN A N 1
ATOM 1022 C CA . ASN A 1 123 ? 14.392 14.029 -20.545 1.00 79.00 123 ASN A CA 1
ATOM 1023 C C . ASN A 1 123 ? 14.670 12.678 -21.229 1.00 79.00 123 ASN A C 1
ATOM 1025 O O . ASN A 1 123 ? 14.813 12.611 -22.448 1.00 79.00 123 ASN A O 1
ATOM 1029 N N . VAL A 1 124 ? 14.798 11.597 -20.453 1.00 82.25 124 VAL A N 1
ATOM 1030 C CA . VAL A 1 124 ? 15.123 10.255 -20.949 1.00 82.25 124 VAL A CA 1
ATOM 1031 C C . VAL A 1 124 ? 14.071 9.276 -20.446 1.00 82.25 124 VAL A C 1
ATOM 1033 O O . VAL A 1 124 ? 13.945 9.056 -19.245 1.00 82.25 124 VAL A O 1
ATOM 1036 N N . ALA A 1 125 ? 13.350 8.629 -21.368 1.00 77.00 125 ALA A N 1
ATOM 1037 C CA . ALA A 1 125 ? 12.262 7.705 -21.031 1.00 77.00 125 ALA A CA 1
ATOM 1038 C C . ALA A 1 125 ? 12.695 6.570 -20.085 1.00 77.00 125 ALA A C 1
ATOM 1040 O O . ALA A 1 125 ? 11.937 6.155 -19.214 1.00 77.00 125 ALA A O 1
ATOM 1041 N N . ALA A 1 126 ? 13.929 6.076 -20.233 1.00 78.94 126 ALA A N 1
ATOM 1042 C CA . ALA A 1 126 ? 14.464 5.021 -19.376 1.00 78.94 126 ALA A CA 1
ATOM 1043 C C . ALA A 1 126 ? 14.576 5.450 -17.901 1.00 78.94 126 ALA A C 1
ATOM 1045 O O . ALA A 1 126 ? 14.471 4.601 -17.012 1.00 78.94 126 ALA A O 1
ATOM 1046 N N . ASP A 1 127 ? 14.756 6.747 -17.641 1.00 84.81 127 ASP A N 1
ATOM 1047 C CA . ASP A 1 127 ? 14.946 7.284 -16.295 1.00 84.81 127 ASP A CA 1
ATOM 1048 C C . ASP A 1 127 ? 13.628 7.421 -15.536 1.00 84.81 127 ASP A C 1
ATOM 1050 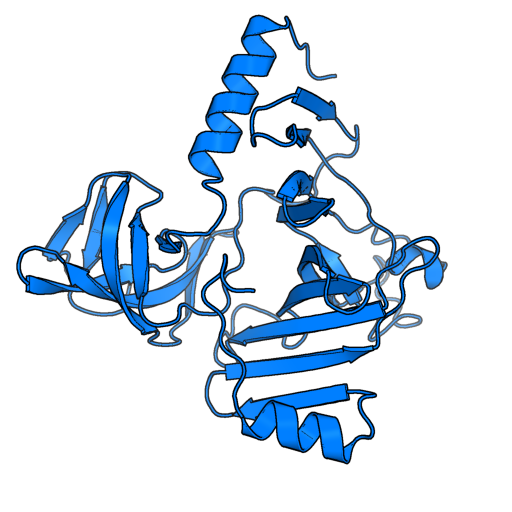O O . ASP A 1 127 ? 13.607 7.189 -14.333 1.00 84.81 127 ASP A O 1
ATOM 1054 N N . ILE A 1 128 ? 12.523 7.665 -16.247 1.00 83.50 128 ILE A N 1
ATOM 1055 C CA . ILE A 1 128 ? 11.155 7.761 -15.697 1.00 83.50 128 ILE A CA 1
ATOM 1056 C C . ILE A 1 128 ? 10.796 6.504 -14.901 1.00 83.50 128 ILE A C 1
ATOM 1058 O O . ILE A 1 128 ? 10.099 6.520 -13.894 1.00 83.50 128 ILE A O 1
ATOM 1062 N N . SER A 1 129 ? 11.298 5.366 -15.358 1.00 82.00 129 SER A N 1
ATOM 1063 C CA . SER A 1 129 ? 10.971 4.083 -14.763 1.00 82.00 129 SER A CA 1
ATOM 1064 C C . SER A 1 129 ? 11.871 3.712 -13.576 1.00 82.00 129 SER A C 1
ATOM 1066 O O . SER A 1 129 ? 11.608 2.695 -12.942 1.00 82.00 129 SER A O 1
ATOM 1068 N N . LYS A 1 130 ? 12.923 4.485 -13.256 1.00 88.06 130 LYS A N 1
ATOM 1069 C CA . LYS A 1 130 ? 13.885 4.166 -12.184 1.00 88.06 130 LYS A CA 1
ATOM 1070 C C . LYS A 1 130 ? 13.276 4.338 -10.791 1.00 88.06 130 LYS A C 1
ATOM 1072 O O . LYS A 1 130 ? 12.351 5.113 -10.581 1.00 88.06 130 LYS A O 1
ATOM 1077 N N . LYS A 1 131 ? 13.833 3.613 -9.817 1.00 90.88 131 LYS A N 1
ATOM 1078 C CA . LYS A 1 131 ? 13.554 3.857 -8.397 1.00 90.88 131 LYS A CA 1
ATOM 1079 C C . LYS A 1 131 ? 14.281 5.122 -7.959 1.00 90.88 131 LYS A C 1
ATOM 1081 O O . LYS A 1 131 ? 15.512 5.129 -7.895 1.00 90.88 131 LYS A O 1
ATOM 1086 N N . GLU A 1 132 ? 13.534 6.154 -7.614 1.00 91.25 132 GLU A N 1
ATOM 1087 C CA . GLU A 1 132 ? 14.089 7.381 -7.053 1.00 91.25 132 GLU A CA 1
ATOM 1088 C C . GLU A 1 132 ? 13.745 7.442 -5.573 1.00 91.25 132 GLU A C 1
ATOM 1090 O O . GLU A 1 132 ? 12.677 7.896 -5.181 1.00 91.25 132 GLU A O 1
ATOM 1095 N N . TYR A 1 133 ? 14.636 6.919 -4.731 1.00 94.50 133 TYR A N 1
ATOM 1096 C CA . TYR A 1 133 ? 14.393 6.939 -3.295 1.00 94.50 133 TYR A CA 1
ATOM 1097 C C . TYR A 1 133 ? 14.404 8.370 -2.751 1.00 94.50 133 TYR A C 1
ATOM 1099 O O . TYR A 1 133 ? 15.272 9.165 -3.128 1.00 94.50 133 TYR A O 1
ATOM 1107 N N . CYS A 1 134 ? 13.486 8.651 -1.828 1.00 93.69 134 CYS A N 1
ATOM 1108 C CA . CYS A 1 134 ? 13.448 9.883 -1.046 1.00 93.69 134 CYS A CA 1
ATOM 1109 C C . CYS A 1 134 ? 13.328 9.577 0.456 1.00 93.69 134 CYS A C 1
ATOM 1111 O O . CYS A 1 134 ? 12.770 8.551 0.854 1.00 93.69 134 CYS A O 1
ATOM 1113 N N . GLY A 1 135 ? 13.870 10.466 1.290 1.00 92.75 135 GLY A N 1
ATOM 1114 C CA . GLY A 1 135 ? 13.894 10.345 2.745 1.00 92.75 135 GLY A CA 1
ATOM 1115 C C . GLY A 1 135 ? 14.570 9.072 3.262 1.00 92.75 135 GLY A C 1
ATOM 1116 O O . GLY A 1 135 ? 15.521 8.551 2.663 1.00 92.75 135 GLY A O 1
ATOM 1117 N N . GLU A 1 136 ? 14.059 8.591 4.396 1.00 93.56 136 GLU A N 1
ATOM 1118 C CA . GLU A 1 136 ? 14.574 7.423 5.106 1.00 93.56 136 GLU A CA 1
ATOM 1119 C C . GLU A 1 136 ? 14.199 6.098 4.428 1.00 93.56 136 GLU A C 1
ATOM 1121 O O . GLU A 1 136 ? 13.081 5.878 3.952 1.00 93.56 136 GLU A O 1
ATOM 1126 N N . ILE A 1 137 ? 15.150 5.173 4.469 1.00 95.88 137 ILE A N 1
ATOM 1127 C CA . ILE A 1 137 ? 15.042 3.798 4.003 1.00 95.88 137 ILE A CA 1
ATOM 1128 C C . ILE A 1 137 ? 15.355 2.892 5.189 1.00 95.88 137 ILE A C 1
ATOM 1130 O O . ILE A 1 137 ? 16.446 2.948 5.765 1.00 95.88 137 ILE A O 1
ATOM 1134 N N . ILE A 1 138 ? 14.398 2.039 5.532 1.00 97.25 138 ILE A N 1
ATOM 1135 C CA . ILE A 1 138 ? 14.492 1.087 6.634 1.00 97.25 138 ILE A CA 1
ATOM 1136 C C . ILE A 1 138 ? 14.827 -0.278 6.048 1.00 97.25 138 ILE A C 1
ATOM 1138 O O . ILE A 1 138 ? 14.075 -0.798 5.224 1.00 97.25 138 ILE A O 1
ATOM 1142 N N . HIS A 1 139 ? 15.940 -0.859 6.486 1.00 97.94 139 HIS A N 1
ATOM 1143 C CA . HIS A 1 139 ? 16.387 -2.190 6.085 1.00 97.94 139 HIS A CA 1
ATOM 1144 C C . HIS A 1 139 ? 16.078 -3.184 7.199 1.00 97.94 139 HIS A C 1
ATOM 1146 O O . HIS A 1 139 ? 16.269 -2.889 8.384 1.00 97.94 139 HIS A O 1
ATOM 1152 N N . LEU A 1 140 ? 15.594 -4.356 6.806 1.00 97.88 140 LEU A N 1
ATOM 1153 C CA . LEU A 1 140 ? 15.221 -5.436 7.703 1.00 97.88 140 LEU A CA 1
ATOM 1154 C C . LEU A 1 140 ? 16.115 -6.652 7.458 1.00 97.88 140 LEU A C 1
ATOM 1156 O O . LEU A 1 140 ? 16.554 -6.897 6.336 1.00 97.88 140 LEU A O 1
ATOM 1160 N N . ASP A 1 141 ? 16.418 -7.394 8.518 1.00 96.38 141 ASP A N 1
ATOM 1161 C CA . ASP A 1 141 ? 17.063 -8.701 8.406 1.00 96.38 141 ASP A CA 1
ATOM 1162 C C . ASP A 1 141 ? 16.052 -9.799 8.016 1.00 96.38 141 ASP A C 1
ATOM 1164 O O . ASP A 1 141 ? 14.843 -9.577 7.918 1.00 96.38 141 ASP A O 1
ATOM 1168 N N . THR A 1 142 ? 16.539 -11.026 7.822 1.00 93.88 142 THR A N 1
ATOM 1169 C CA . THR A 1 142 ? 15.700 -12.185 7.467 1.00 93.88 142 THR A CA 1
ATOM 1170 C C . THR A 1 142 ? 14.655 -12.559 8.527 1.00 93.88 142 THR A C 1
ATOM 1172 O O . THR A 1 142 ? 13.719 -13.305 8.233 1.00 93.88 142 THR A O 1
ATOM 1175 N N . GLN A 1 143 ? 14.802 -12.056 9.754 1.00 93.31 143 GLN A N 1
ATOM 1176 C CA . GLN A 1 143 ? 13.889 -12.243 10.880 1.00 93.31 143 GLN A CA 1
ATOM 1177 C C . GLN A 1 143 ? 12.881 -11.085 10.995 1.00 93.31 143 GLN A C 1
ATOM 1179 O O . GLN A 1 143 ? 11.975 -11.149 11.825 1.00 93.31 143 GLN A O 1
ATOM 1184 N N . GLY A 1 144 ? 13.004 -10.046 10.162 1.00 92.75 144 GLY A N 1
ATOM 1185 C CA . GLY A 1 144 ? 12.151 -8.861 10.186 1.00 92.75 144 GLY A CA 1
ATOM 1186 C C . GLY 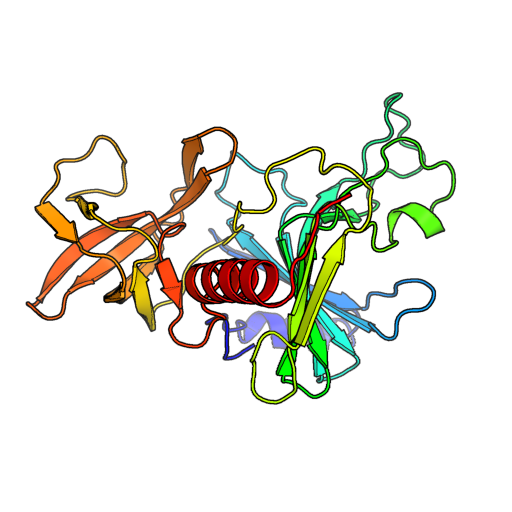A 1 144 ? 12.531 -7.839 11.262 1.00 92.75 144 GLY A C 1
ATOM 1187 O O . GLY A 1 144 ? 11.712 -6.980 11.595 1.00 92.75 144 GLY A O 1
ATOM 1188 N N . ASN A 1 145 ? 13.739 -7.909 11.831 1.00 96.19 145 ASN A N 1
ATOM 1189 C CA . ASN A 1 145 ? 14.249 -6.867 12.724 1.00 96.19 145 ASN A CA 1
ATOM 1190 C C . ASN A 1 145 ? 14.937 -5.758 11.931 1.00 96.19 145 ASN A C 1
ATOM 1192 O O . ASN A 1 145 ? 15.463 -5.990 10.847 1.00 96.19 145 ASN A O 1
ATOM 1196 N N . ILE A 1 146 ? 14.982 -4.552 12.503 1.00 97.88 146 ILE A N 1
ATOM 1197 C CA . ILE A 1 146 ? 15.688 -3.417 11.898 1.00 97.88 146 ILE A CA 1
ATOM 1198 C C . ILE A 1 146 ? 17.190 -3.703 11.900 1.00 97.88 146 ILE A C 1
ATOM 1200 O O . ILE A 1 146 ? 17.813 -3.758 12.963 1.00 97.88 146 ILE A O 1
ATOM 1204 N N . SER A 1 147 ? 17.767 -3.863 10.711 1.00 97.12 147 SER A N 1
ATOM 1205 C CA . SER A 1 147 ? 19.205 -4.071 10.529 1.00 97.12 147 SER A CA 1
ATOM 1206 C C . SER A 1 147 ? 19.935 -2.744 10.333 1.00 97.12 147 SER A C 1
ATOM 1208 O O . SER A 1 147 ? 21.038 -2.564 10.851 1.00 97.12 147 SER A O 1
ATOM 1210 N N . ASN A 1 148 ? 19.311 -1.797 9.625 1.00 96.94 148 ASN A N 1
ATOM 1211 C CA . ASN A 1 148 ? 19.884 -0.488 9.332 1.00 96.94 148 ASN A CA 1
ATOM 1212 C C . ASN A 1 148 ? 18.806 0.547 8.967 1.00 96.94 148 ASN A C 1
ATOM 1214 O O . ASN A 1 148 ? 17.751 0.198 8.438 1.00 96.94 148 ASN A O 1
ATOM 1218 N N . VAL A 1 149 ? 19.108 1.831 9.168 1.00 96.56 149 VAL A N 1
ATOM 1219 C CA . VAL A 1 149 ? 18.331 2.957 8.631 1.00 96.56 149 VAL A CA 1
ATOM 1220 C C . VAL A 1 149 ? 19.271 3.890 7.873 1.00 96.56 149 VAL A C 1
ATOM 1222 O O . VAL A 1 149 ? 20.222 4.437 8.434 1.00 96.56 149 VAL A O 1
ATOM 1225 N N . THR A 1 150 ? 19.009 4.074 6.581 1.00 95.19 150 THR A N 1
ATOM 1226 C CA . THR A 1 150 ? 19.794 4.951 5.699 1.00 95.19 150 THR A CA 1
ATOM 1227 C C . THR A 1 150 ? 18.942 6.101 5.191 1.00 95.19 150 THR A C 1
ATOM 1229 O O . THR A 1 150 ? 17.737 5.941 5.050 1.00 95.19 150 THR A O 1
ATOM 1232 N N . ASP A 1 151 ? 19.564 7.222 4.839 1.00 92.31 151 ASP A N 1
ATOM 1233 C CA . ASP A 1 151 ? 18.885 8.346 4.192 1.00 92.31 151 ASP A CA 1
ATOM 1234 C C . ASP A 1 151 ? 19.321 8.453 2.725 1.00 92.31 151 ASP A C 1
ATOM 1236 O O . ASP A 1 151 ? 20.517 8.397 2.417 1.00 92.31 151 ASP A O 1
ATOM 1240 N N . SER A 1 152 ? 18.353 8.584 1.820 1.00 91.00 152 SER A N 1
ATOM 1241 C CA . SER A 1 152 ? 18.603 8.810 0.391 1.00 91.00 152 SER A CA 1
ATOM 1242 C C . SER A 1 152 ? 19.200 10.190 0.088 1.00 91.00 152 SER A C 1
ATOM 1244 O O . SER A 1 152 ? 19.757 10.381 -0.992 1.00 91.00 152 SER A O 1
ATOM 1246 N N . LYS A 1 153 ? 19.104 11.135 1.034 1.00 88.69 153 LYS A N 1
ATOM 1247 C CA . LYS A 1 153 ? 19.421 12.570 0.938 1.00 88.69 153 LYS A CA 1
ATOM 1248 C C . LYS A 1 153 ? 18.527 13.363 -0.012 1.00 88.69 153 LYS A C 1
ATOM 1250 O O . LYS A 1 153 ? 18.682 14.578 -0.116 1.00 88.69 153 LYS A O 1
ATOM 1255 N N . ASN A 1 154 ? 17.597 12.703 -0.696 1.00 89.75 154 ASN A N 1
ATOM 1256 C CA . ASN A 1 154 ? 16.618 13.364 -1.540 1.00 89.75 154 ASN A CA 1
ATOM 1257 C C . ASN A 1 154 ? 15.379 13.680 -0.693 1.00 89.75 154 ASN A C 1
ATOM 1259 O O . ASN A 1 154 ? 14.811 12.761 -0.093 1.00 89.75 154 ASN A O 1
ATOM 1263 N N . PRO A 1 155 ? 14.928 14.941 -0.626 1.00 89.94 155 PRO A N 1
ATOM 1264 C CA . PRO A 1 155 ? 13.691 15.266 0.069 1.00 89.94 155 PRO A CA 1
ATOM 1265 C C . PRO A 1 155 ? 12.496 14.649 -0.667 1.00 89.94 155 PRO A C 1
ATOM 1267 O O . PRO A 1 155 ? 12.438 14.686 -1.893 1.00 89.94 155 PRO A O 1
ATOM 1270 N N . CYS A 1 156 ? 11.532 14.108 0.078 1.00 89.56 156 CYS A N 1
ATOM 1271 C CA . CYS A 1 156 ? 10.265 13.676 -0.508 1.00 89.56 156 CYS A CA 1
ATOM 1272 C C . CYS A 1 156 ? 9.375 14.888 -0.802 1.00 89.56 156 CYS A C 1
ATOM 1274 O O . CYS A 1 156 ? 9.174 15.745 0.060 1.00 89.56 156 CYS A O 1
ATOM 1276 N N . SER A 1 157 ? 8.781 14.924 -1.990 1.00 87.38 157 SER A N 1
ATOM 1277 C CA . SER A 1 157 ? 7.803 15.929 -2.414 1.00 87.38 157 SER A CA 1
ATOM 1278 C C . SER A 1 157 ? 6.427 15.751 -1.754 1.00 87.38 157 SER A C 1
ATOM 1280 O O . SER A 1 157 ? 5.562 16.620 -1.869 1.00 87.38 157 SER A O 1
ATOM 1282 N N . TYR A 1 158 ? 6.221 14.646 -1.030 1.00 84.06 158 TYR A N 1
ATOM 1283 C CA . TYR A 1 158 ? 4.989 14.312 -0.318 1.00 84.06 158 TYR A CA 1
ATOM 1284 C C . TYR A 1 158 ? 5.275 13.493 0.955 1.00 84.06 158 TYR A C 1
ATOM 1286 O O . TYR A 1 158 ? 6.391 13.034 1.209 1.00 84.06 158 TYR A O 1
ATOM 1294 N N . ILE A 1 159 ? 4.246 13.300 1.786 1.00 81.44 159 ILE A N 1
ATOM 1295 C CA . ILE A 1 159 ? 4.358 12.530 3.030 1.00 81.44 159 ILE A CA 1
ATOM 1296 C C . ILE A 1 159 ? 4.385 11.031 2.722 1.00 81.44 159 ILE A C 1
ATOM 1298 O O . ILE A 1 159 ? 3.364 10.446 2.373 1.00 81.44 159 ILE A O 1
ATOM 1302 N N . CYS A 1 160 ? 5.522 10.377 2.964 1.00 82.94 160 CYS A N 1
ATOM 1303 C CA . CYS A 1 160 ? 5.688 8.948 2.683 1.00 82.94 160 CYS A CA 1
ATOM 1304 C C . CYS A 1 160 ? 4.849 7.989 3.555 1.00 82.94 160 CYS A C 1
ATOM 1306 O O . CYS A 1 160 ? 4.867 6.770 3.389 1.00 82.94 160 CYS A O 1
ATOM 1308 N N . ASN A 1 161 ? 4.130 8.509 4.545 1.00 68.44 161 ASN A N 1
ATOM 1309 C CA . ASN A 1 161 ? 3.292 7.698 5.428 1.00 68.44 161 ASN A CA 1
ATOM 1310 C C . ASN A 1 161 ? 1.881 7.469 4.872 1.00 68.44 161 ASN A C 1
ATOM 1312 O O . ASN A 1 161 ? 1.094 6.770 5.507 1.00 68.44 161 ASN A O 1
ATOM 1316 N N . SER A 1 162 ? 1.546 8.030 3.705 1.00 68.25 162 SER A N 1
ATOM 1317 C CA . SER A 1 162 ? 0.277 7.733 3.045 1.00 68.25 162 SER A CA 1
ATOM 1318 C C . SER A 1 162 ? 0.291 6.303 2.504 1.00 68.25 162 SER A C 1
ATOM 1320 O O . SER A 1 162 ? 1.092 5.963 1.633 1.00 68.25 162 SER A O 1
ATOM 1322 N N . ARG A 1 163 ? -0.601 5.460 3.021 1.00 73.38 163 ARG A N 1
ATOM 1323 C CA . ARG A 1 163 ? -0.833 4.109 2.514 1.00 73.38 163 ARG A CA 1
ATOM 1324 C C . ARG A 1 163 ? -1.960 4.150 1.488 1.00 73.38 163 ARG A C 1
ATOM 1326 O O . ARG A 1 163 ? -3.097 4.428 1.858 1.00 73.38 163 ARG A O 1
ATOM 1333 N N . TYR A 1 164 ? -1.666 3.862 0.222 1.00 77.81 164 TYR A N 1
ATOM 1334 C CA . TYR A 1 164 ? -2.721 3.657 -0.766 1.00 77.81 164 TYR A CA 1
ATOM 1335 C C . TYR A 1 164 ? -3.235 2.217 -0.697 1.00 77.81 164 TYR A C 1
ATOM 1337 O O . TYR A 1 164 ? -2.554 1.274 -1.098 1.00 77.81 164 TYR A O 1
ATOM 1345 N N . MET A 1 165 ? -4.447 2.048 -0.168 1.00 84.00 165 MET A N 1
ATOM 1346 C CA . MET A 1 165 ? -5.209 0.806 -0.276 1.00 84.00 165 MET A CA 1
ATOM 1347 C C . MET A 1 165 ? -6.399 1.030 -1.202 1.00 84.00 165 MET A C 1
ATOM 1349 O O . MET A 1 165 ? -7.329 1.737 -0.807 1.00 84.00 165 MET A O 1
ATOM 1353 N N . PRO A 1 166 ? -6.416 0.431 -2.402 1.00 88.50 166 PRO A N 1
ATOM 1354 C CA . PRO A 1 166 ? -7.518 0.616 -3.327 1.00 88.50 166 PRO A CA 1
ATOM 1355 C C . PRO A 1 166 ? -8.836 0.075 -2.776 1.00 88.50 166 PRO A C 1
ATOM 1357 O O . PRO A 1 166 ? -9.851 0.735 -2.941 1.00 88.50 166 PRO A O 1
ATOM 1360 N N . TYR A 1 167 ? -8.842 -1.086 -2.123 1.00 93.00 167 TYR A N 1
ATOM 1361 C CA . TYR A 1 167 ? -10.007 -1.634 -1.423 1.00 93.00 167 TYR A CA 1
ATOM 1362 C C . TYR A 1 167 ? -9.574 -2.720 -0.430 1.00 93.00 167 TYR A C 1
ATOM 1364 O O . TYR A 1 167 ? -8.456 -3.225 -0.506 1.00 93.00 167 TYR A O 1
ATOM 1372 N N . SER A 1 168 ? -10.453 -3.084 0.501 1.00 93.69 168 SER A N 1
ATOM 1373 C CA . SER A 1 168 ? -10.234 -4.170 1.464 1.00 93.69 168 SER A CA 1
ATOM 1374 C C . SER A 1 168 ? -11.113 -5.370 1.136 1.00 93.69 168 SER A C 1
ATOM 1376 O O . SER A 1 168 ? -12.322 -5.238 0.983 1.00 93.69 168 SER A O 1
ATOM 1378 N N . GLN A 1 169 ? -10.531 -6.561 1.043 1.00 93.56 169 GLN A N 1
ATOM 1379 C CA . GLN A 1 169 ? -11.330 -7.781 0.938 1.00 93.56 169 GLN A CA 1
ATOM 1380 C C . GLN A 1 169 ? -11.822 -8.236 2.319 1.00 93.56 169 GLN A C 1
ATOM 1382 O O . GLN A 1 169 ? -11.261 -7.825 3.339 1.00 93.56 169 GLN A O 1
ATOM 1387 N N . PRO A 1 170 ? -12.860 -9.088 2.381 1.00 95.44 170 PRO A N 1
ATOM 1388 C CA . PRO A 1 170 ? -13.277 -9.692 3.637 1.00 95.44 170 PRO A CA 1
ATOM 1389 C C . PRO A 1 170 ? -12.119 -10.424 4.327 1.00 95.44 170 PRO A C 1
ATOM 1391 O O . PRO A 1 170 ? -11.292 -11.054 3.667 1.00 95.44 170 PRO A O 1
ATOM 1394 N N . GLY A 1 171 ? -12.041 -10.336 5.652 1.00 95.75 171 GLY A N 1
ATOM 1395 C CA . GLY A 1 171 ? -10.951 -10.935 6.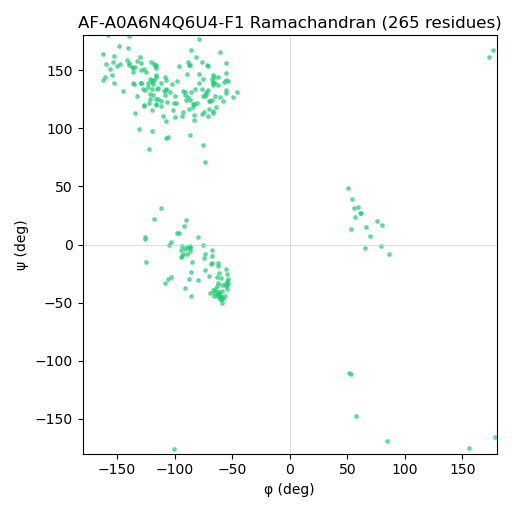426 1.00 95.75 171 GLY A CA 1
ATOM 1396 C C . GLY A 1 171 ? -10.734 -10.256 7.773 1.00 95.75 171 GLY A C 1
ATOM 1397 O O . GLY A 1 171 ? -11.484 -9.354 8.151 1.00 95.75 171 GLY A O 1
ATOM 1398 N N . PHE A 1 172 ? -9.700 -10.679 8.501 1.00 97.00 172 PHE A N 1
ATOM 1399 C CA . PHE A 1 172 ? -9.333 -10.073 9.779 1.00 97.00 172 PHE A CA 1
ATOM 1400 C C . PHE A 1 172 ? -8.294 -8.966 9.609 1.00 97.00 172 PHE A C 1
ATOM 1402 O O . PHE A 1 172 ? -7.270 -9.119 8.941 1.00 97.00 172 PHE A O 1
ATOM 1409 N N . TYR A 1 173 ? -8.578 -7.836 10.245 1.00 97.06 173 TYR A N 1
ATOM 1410 C CA . TYR A 1 173 ? -7.775 -6.624 10.195 1.00 97.06 173 TYR A CA 1
ATOM 1411 C C . TYR A 1 173 ? -7.516 -6.111 11.608 1.00 97.06 173 TYR A C 1
ATOM 1413 O O . TYR A 1 173 ? -8.233 -6.440 12.553 1.00 97.06 173 TYR A O 1
ATOM 1421 N N . PHE A 1 174 ? -6.502 -5.263 11.733 1.00 96.94 174 PHE A N 1
ATOM 1422 C CA . PHE A 1 174 ? -6.166 -4.549 12.956 1.00 96.94 174 PHE A CA 1
ATOM 1423 C C . PHE A 1 174 ? -6.237 -3.044 12.722 1.00 96.94 174 PHE A C 1
ATOM 1425 O O . PHE A 1 174 ? -5.815 -2.552 11.670 1.00 96.94 174 PHE A O 1
ATOM 1432 N N . THR A 1 175 ? -6.758 -2.310 13.701 1.00 96.25 175 THR A N 1
ATOM 1433 C CA . THR A 1 175 ? -6.719 -0.844 13.692 1.00 96.25 175 THR A CA 1
ATOM 1434 C C . THR A 1 175 ? -5.278 -0.349 13.820 1.00 96.25 175 THR A C 1
ATOM 1436 O O . THR A 1 175 ? -4.496 -0.875 14.607 1.00 96.25 175 THR A O 1
ATOM 1439 N N . THR A 1 176 ? -4.906 0.670 13.044 1.00 93.62 176 THR A N 1
ATOM 1440 C CA . THR A 1 176 ? -3.527 1.204 13.010 1.00 93.62 176 THR A CA 1
ATOM 1441 C C . THR A 1 176 ? -3.358 2.532 13.742 1.00 93.62 176 THR A C 1
ATOM 1443 O O . THR A 1 176 ? -2.253 3.077 13.790 1.00 93.62 176 THR A O 1
ATOM 1446 N N . VAL A 1 177 ? -4.444 3.052 14.313 1.00 93.38 177 VAL A N 1
ATOM 1447 C CA . VAL A 1 177 ? -4.480 4.281 15.110 1.00 93.38 177 VAL A CA 1
ATOM 1448 C C . VAL A 1 177 ? -5.343 4.072 16.346 1.00 93.38 177 VAL A C 1
ATOM 1450 O O . VAL A 1 177 ? -6.274 3.264 16.332 1.00 93.38 177 VAL A O 1
ATOM 1453 N N . ASP A 1 178 ? -5.045 4.827 17.399 1.00 96.12 178 ASP A N 1
ATOM 1454 C CA . ASP A 1 178 ? -5.885 4.866 18.590 1.00 96.12 178 ASP A CA 1
ATOM 1455 C C . ASP A 1 178 ? -7.149 5.713 18.361 1.00 96.12 178 ASP A C 1
ATOM 1457 O O . ASP A 1 178 ? -7.195 6.593 17.497 1.00 96.12 178 ASP A O 1
ATOM 1461 N N . GLN A 1 179 ? -8.187 5.446 19.153 1.00 97.06 179 GLN A N 1
ATOM 1462 C CA . GLN A 1 179 ? -9.477 6.138 19.121 1.00 97.06 179 GLN A CA 1
ATOM 1463 C C . GLN A 1 179 ? -10.178 6.134 17.748 1.00 97.06 179 GLN A C 1
ATOM 1465 O O . GLN A 1 179 ? -10.920 7.073 17.421 1.00 97.06 179 GLN A O 1
ATOM 1470 N N . LEU A 1 180 ? -9.989 5.080 16.947 1.00 97.25 180 LEU A N 1
ATOM 1471 C CA . LEU A 1 180 ? -10.625 4.946 15.638 1.00 97.25 180 LEU A CA 1
ATOM 1472 C C . LEU A 1 180 ? -12.150 4.841 15.791 1.00 97.25 180 LEU A C 1
ATOM 1474 O O . LEU A 1 180 ? -12.666 4.023 16.549 1.00 97.25 180 LEU A O 1
ATOM 1478 N N . LYS A 1 181 ? -12.900 5.676 15.071 1.00 98.06 181 LYS A N 1
ATOM 1479 C CA . LYS A 1 181 ? -14.357 5.778 15.239 1.00 98.06 181 LYS A CA 1
ATOM 1480 C C . LYS A 1 181 ? -15.096 4.764 14.365 1.00 98.06 181 LYS A C 1
ATOM 1482 O O . LYS A 1 181 ? -15.070 4.889 13.143 1.00 98.06 181 LYS A O 1
ATOM 1487 N N . LEU A 1 182 ? -15.809 3.831 14.998 1.00 98.50 182 LEU A N 1
ATOM 1488 C CA . LEU A 1 182 ? -16.837 3.000 14.366 1.00 98.50 182 LEU A CA 1
ATOM 1489 C C . LEU A 1 182 ? -18.092 3.843 14.150 1.00 98.50 182 LEU A C 1
ATOM 1491 O O . LEU A 1 182 ? -18.582 4.458 15.100 1.00 98.50 182 LEU A O 1
ATOM 1495 N N . ARG A 1 183 ? -18.618 3.871 12.926 1.00 98.56 183 ARG A N 1
ATOM 1496 C CA . ARG A 1 183 ? -19.738 4.741 12.539 1.00 98.56 183 ARG A CA 1
ATOM 1497 C C . ARG A 1 183 ? -20.946 3.968 12.027 1.00 98.56 183 ARG A C 1
ATOM 1499 O O . ARG A 1 183 ? -20.809 2.847 11.552 1.00 98.56 183 ARG A O 1
ATOM 1506 N N . GLN A 1 184 ? -22.124 4.583 12.106 1.00 98.25 184 GLN A N 1
ATOM 1507 C CA . GLN A 1 184 ? -23.382 3.993 11.623 1.00 98.25 184 GLN A CA 1
ATOM 1508 C C . GLN A 1 184 ? -23.480 3.896 10.097 1.00 98.25 184 GLN A C 1
ATOM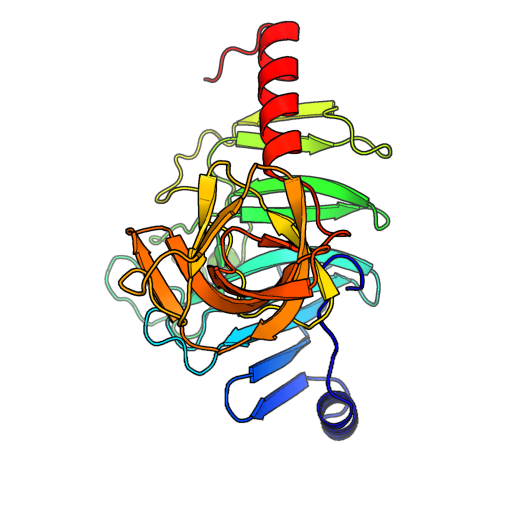 1510 O O . GLN A 1 184 ? -24.184 3.042 9.571 1.00 98.25 184 GLN A O 1
ATOM 1515 N N . SER A 1 185 ? -22.787 4.767 9.372 1.00 98.06 185 SER A N 1
ATOM 1516 C CA . SER A 1 185 ? -22.791 4.831 7.911 1.00 98.06 185 SER A CA 1
ATOM 1517 C C . SER A 1 185 ? -21.388 5.144 7.379 1.00 98.06 185 SER A C 1
ATOM 1519 O O . SER A 1 185 ? -20.573 5.708 8.117 1.00 98.06 185 SER A O 1
ATOM 1521 N N . PRO A 1 186 ? -21.088 4.822 6.104 1.00 97.06 186 PRO A N 1
ATOM 1522 C CA . PRO A 1 186 ? -19.779 5.036 5.484 1.00 97.06 186 PRO A CA 1
ATOM 1523 C C . PRO A 1 186 ? -19.538 6.527 5.191 1.00 97.06 186 PRO A C 1
ATOM 1525 O O . PRO A 1 186 ? -19.652 6.993 4.054 1.00 97.06 186 PRO A O 1
ATOM 1528 N N . SER A 1 187 ? -19.322 7.324 6.236 1.00 96.75 187 SER A N 1
ATOM 1529 C CA . SER A 1 187 ? -19.021 8.752 6.142 1.00 96.75 187 SER A CA 1
ATOM 1530 C C . SER A 1 187 ? -18.404 9.276 7.430 1.00 96.75 187 SER A C 1
ATOM 1532 O O . SER A 1 187 ? -18.886 8.970 8.521 1.00 96.75 187 SER A O 1
ATOM 1534 N N . SER A 1 188 ? -17.427 10.177 7.311 1.00 95.69 188 SER A N 1
ATOM 1535 C CA . SER A 1 188 ? -16.826 10.864 8.464 1.00 95.69 188 SER A CA 1
ATOM 1536 C C . SER A 1 188 ? -17.819 11.724 9.256 1.00 95.69 188 SER A C 1
ATOM 1538 O O . SER A 1 188 ? -17.562 12.045 10.416 1.00 95.69 188 SER A O 1
ATOM 1540 N N . LYS A 1 189 ? -18.965 12.063 8.652 1.00 96.81 189 LYS A N 1
ATOM 1541 C CA . LYS A 1 189 ? -20.042 12.864 9.249 1.00 96.81 189 LYS A CA 1
ATOM 1542 C C . LYS A 1 189 ? -21.124 12.026 9.934 1.00 96.81 189 LYS A C 1
ATOM 1544 O O . LYS A 1 189 ? -21.994 12.594 10.578 1.00 96.81 189 LYS A O 1
ATOM 1549 N N . SER A 1 190 ? -21.093 10.701 9.781 1.00 97.94 190 SER A N 1
ATOM 1550 C CA . SER A 1 190 ? -22.060 9.797 10.411 1.00 97.94 190 SER A CA 1
ATOM 1551 C C . SER A 1 190 ? -21.846 9.708 11.919 1.00 97.94 190 SER A C 1
ATOM 1553 O O . SER A 1 190 ? -20.709 9.789 12.388 1.00 97.94 190 SER A O 1
ATOM 1555 N N . ASP A 1 191 ? -22.913 9.400 12.653 1.00 98.31 191 ASP A N 1
ATOM 1556 C CA . ASP A 1 191 ? -22.857 9.146 14.092 1.00 98.31 191 ASP A CA 1
ATOM 1557 C C . ASP A 1 191 ? -21.836 8.068 14.463 1.00 98.31 191 ASP A C 1
ATOM 1559 O O . ASP A 1 191 ? -21.677 7.052 13.774 1.00 98.31 191 ASP A O 1
ATOM 1563 N N . VAL A 1 192 ? -21.140 8.314 15.574 1.00 98.44 192 VAL A N 1
ATOM 1564 C CA . VAL A 1 192 ? -20.147 7.407 16.148 1.00 98.44 192 VAL A CA 1
ATOM 1565 C C . VAL A 1 192 ? -20.847 6.419 17.072 1.00 98.44 192 VAL A C 1
ATOM 1567 O O . VAL A 1 192 ? -21.500 6.810 18.033 1.00 98.44 192 VAL A O 1
ATOM 1570 N N . ILE A 1 193 ? -20.650 5.130 16.812 1.00 97.69 193 ILE A N 1
ATOM 1571 C CA . ILE A 1 193 ? -21.151 4.036 17.646 1.00 97.69 193 ILE A CA 1
ATOM 1572 C C . ILE A 1 193 ? -20.171 3.731 18.786 1.00 97.69 193 ILE A C 1
ATOM 1574 O O . ILE A 1 193 ? -20.583 3.474 19.916 1.00 97.69 193 ILE A O 1
ATOM 1578 N N . LYS A 1 194 ? -18.867 3.682 18.479 1.00 97.62 194 LYS A N 1
ATOM 1579 C CA . LYS A 1 194 ? -17.808 3.268 19.414 1.00 97.62 194 LYS A CA 1
ATOM 1580 C C . LYS A 1 194 ? -16.460 3.855 18.991 1.00 97.62 194 LYS A C 1
ATOM 1582 O O . LYS A 1 194 ? -16.222 4.079 17.806 1.00 97.62 194 LYS A O 1
ATOM 1587 N N . SER A 1 195 ? -15.580 4.087 19.960 1.00 98.00 195 SER A N 1
ATOM 1588 C CA . SER A 1 195 ? -14.162 4.389 19.731 1.00 98.00 195 SER A CA 1
ATOM 1589 C C . SER A 1 195 ? -13.353 3.113 19.952 1.00 98.00 195 SER A C 1
ATOM 1591 O O . SER A 1 195 ? -13.532 2.463 20.982 1.00 98.00 195 SER A O 1
ATOM 1593 N N . LEU A 1 196 ? -12.516 2.737 18.992 1.00 98.38 196 LEU A N 1
ATOM 1594 C CA . LEU A 1 196 ? -11.701 1.527 19.028 1.00 98.38 196 LEU A CA 1
ATOM 1595 C C . LEU A 1 196 ? -10.246 1.890 19.349 1.00 98.38 196 LEU A C 1
ATOM 1597 O O . LEU A 1 196 ? -9.708 2.799 18.711 1.00 98.38 196 LEU A O 1
ATOM 1601 N N . PRO A 1 197 ? -9.609 1.197 20.307 1.00 97.75 197 PR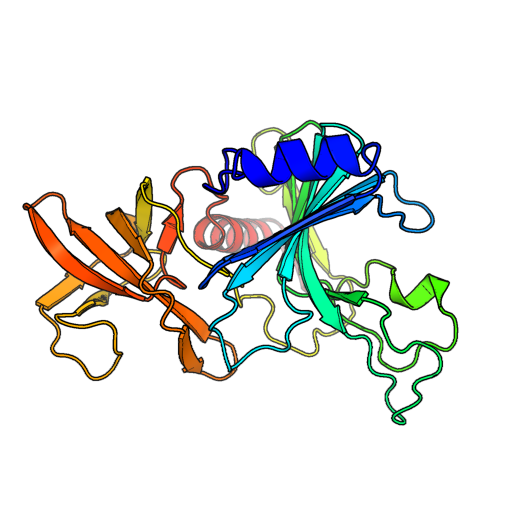O A N 1
ATOM 1602 C CA . PRO A 1 197 ? -8.179 1.328 20.555 1.00 97.75 197 PRO A CA 1
ATOM 1603 C C . PRO A 1 197 ? -7.314 0.948 19.348 1.00 97.75 197 PRO A C 1
ATOM 1605 O O . PRO A 1 197 ? -7.784 0.275 18.424 1.00 97.75 197 PRO A O 1
ATOM 1608 N N . LEU A 1 198 ? -6.034 1.320 19.393 1.00 96.06 198 LEU A N 1
ATOM 1609 C CA . LEU A 1 198 ? -4.993 0.768 18.516 1.00 96.06 198 LEU A CA 1
ATOM 1610 C C . LEU A 1 198 ? -4.938 -0.769 18.633 1.00 96.06 198 LEU A C 1
ATOM 1612 O O . LEU A 1 198 ? -5.206 -1.310 19.704 1.00 96.06 198 LEU A O 1
ATOM 1616 N N . ASP A 1 199 ? -4.593 -1.456 17.540 1.00 95.88 199 ASP A N 1
ATOM 1617 C CA . ASP A 1 199 ? -4.462 -2.918 17.457 1.00 95.88 199 ASP A CA 1
ATOM 1618 C C . ASP A 1 199 ? -5.733 -3.698 17.851 1.00 95.88 199 ASP A C 1
ATOM 1620 O O . ASP A 1 199 ? -5.690 -4.883 18.184 1.00 95.88 199 ASP A O 1
ATOM 1624 N N . THR A 1 200 ? -6.903 -3.063 17.746 1.00 97.69 200 THR A N 1
ATOM 1625 C CA . THR A 1 200 ? -8.188 -3.755 17.884 1.00 97.69 200 THR A CA 1
ATOM 1626 C C . THR A 1 200 ? -8.400 -4.660 16.675 1.00 97.69 200 THR A C 1
ATOM 1628 O O . THR A 1 200 ? -8.401 -4.181 15.536 1.00 97.69 200 THR A O 1
ATOM 1631 N N . LYS A 1 201 ? -8.618 -5.958 16.915 1.00 97.81 201 LYS A N 1
ATOM 1632 C CA . LYS A 1 201 ? -8.983 -6.917 15.868 1.00 97.81 201 LYS A CA 1
ATOM 1633 C C . LYS A 1 201 ? -10.426 -6.685 15.418 1.00 97.81 201 LYS A C 1
ATOM 1635 O O . LYS A 1 201 ? -11.336 -6.576 16.238 1.00 97.81 201 LYS A O 1
ATOM 1640 N N . VAL A 1 202 ? -10.635 -6.615 14.108 1.00 98.31 202 VAL A N 1
ATOM 1641 C CA . VAL A 1 202 ? -11.955 -6.468 13.480 1.00 98.31 202 VAL A CA 1
ATOM 1642 C C . VAL A 1 202 ? -12.071 -7.415 12.295 1.00 98.31 202 VAL A C 1
ATOM 1644 O O . VAL A 1 202 ? -11.070 -7.737 11.653 1.00 98.31 202 VAL A O 1
ATOM 1647 N N . GLN A 1 203 ? -13.287 -7.842 11.971 1.00 98.31 203 GLN A N 1
ATOM 1648 C CA . GLN A 1 203 ? -13.547 -8.570 10.736 1.00 98.31 203 GLN A CA 1
ATOM 1649 C C . GLN A 1 203 ? -14.164 -7.614 9.718 1.00 98.31 203 GLN A C 1
ATOM 1651 O O . GLN A 1 203 ? -15.264 -7.103 9.921 1.00 98.31 203 GLN A O 1
ATOM 1656 N N . VAL A 1 204 ? -13.458 -7.376 8.615 1.00 98.00 204 VAL A N 1
ATOM 1657 C CA . VAL A 1 204 ? -14.027 -6.713 7.440 1.00 98.00 204 VAL A CA 1
ATOM 1658 C C . VAL A 1 204 ? -14.953 -7.704 6.753 1.00 98.00 204 VAL A C 1
ATOM 1660 O O . VAL A 1 204 ? -14.553 -8.835 6.471 1.00 98.00 204 VAL A O 1
ATOM 1663 N N . ILE A 1 205 ? -16.188 -7.278 6.498 1.00 97.81 205 ILE A N 1
ATOM 1664 C CA . ILE A 1 205 ? -17.191 -8.085 5.793 1.00 97.81 205 ILE A CA 1
ATOM 1665 C C . ILE A 1 205 ? -17.408 -7.603 4.360 1.00 97.81 205 ILE A C 1
ATOM 1667 O O . ILE A 1 205 ? -17.700 -8.415 3.490 1.00 97.81 205 ILE A O 1
ATOM 1671 N N . GLU A 1 206 ? -17.229 -6.305 4.100 1.00 96.38 206 GLU A N 1
ATOM 1672 C CA . GLU A 1 206 ? -17.421 -5.713 2.775 1.00 96.38 206 GLU A CA 1
ATOM 1673 C C . GLU A 1 206 ? -16.705 -4.356 2.660 1.00 96.38 206 GLU A C 1
ATOM 1675 O O . GLU A 1 206 ? -16.685 -3.572 3.612 1.00 96.38 206 GLU A O 1
ATOM 1680 N N . ASP A 1 207 ? -16.162 -4.044 1.481 1.00 96.31 207 ASP A N 1
ATOM 1681 C CA . ASP A 1 207 ? -15.747 -2.685 1.117 1.00 96.31 207 ASP A CA 1
ATOM 1682 C C . ASP A 1 207 ? -16.904 -1.960 0.426 1.00 96.31 207 ASP A C 1
ATOM 1684 O O . ASP A 1 207 ? -17.483 -2.460 -0.535 1.00 96.31 207 ASP A O 1
ATOM 1688 N N . SER A 1 208 ? -17.240 -0.757 0.891 1.00 95.94 208 SER A N 1
ATOM 1689 C CA . SER A 1 208 ? -18.323 0.029 0.284 1.00 95.94 208 SER A CA 1
ATOM 1690 C C . SER A 1 208 ? -17.942 0.652 -1.065 1.00 95.94 208 SER A C 1
ATOM 1692 O O . SER A 1 208 ? -18.789 1.234 -1.745 1.00 95.94 208 SER A O 1
ATOM 1694 N N . PHE A 1 209 ? -16.653 0.618 -1.414 1.00 94.81 209 PHE A N 1
ATOM 1695 C CA . PHE A 1 209 ? -15.998 1.330 -2.511 1.00 94.81 209 PHE A CA 1
ATOM 1696 C C . PHE A 1 209 ? -16.238 2.842 -2.510 1.00 94.81 209 PHE A C 1
ATOM 1698 O O . PHE A 1 209 ? -15.944 3.533 -3.489 1.00 94.81 209 PHE A O 1
ATOM 1705 N N . LYS A 1 210 ? -16.758 3.375 -1.401 1.00 94.38 210 LYS A N 1
ATOM 1706 C CA . LYS A 1 210 ? -16.984 4.795 -1.198 1.00 94.38 210 LYS A CA 1
ATOM 1707 C C . LYS A 1 210 ? -15.710 5.414 -0.644 1.00 94.38 210 LYS A C 1
ATOM 1709 O O . LYS A 1 210 ? -15.486 5.400 0.569 1.00 94.38 210 LYS A O 1
ATOM 1714 N N . ALA A 1 211 ? -14.898 5.951 -1.547 1.00 92.88 211 ALA A N 1
ATOM 1715 C CA . ALA A 1 211 ? -13.736 6.742 -1.187 1.00 92.88 211 ALA A CA 1
ATOM 1716 C C . ALA A 1 211 ? -14.171 8.038 -0.486 1.00 92.88 211 ALA A C 1
ATOM 1718 O O . ALA A 1 211 ? -15.139 8.696 -0.877 1.00 92.88 211 ALA A O 1
ATOM 1719 N N . GLU A 1 212 ? -13.441 8.417 0.553 1.00 92.75 212 GLU A N 1
ATOM 1720 C CA . GLU A 1 212 ? -13.537 9.730 1.178 1.00 92.75 212 GLU A CA 1
ATOM 1721 C C . GLU A 1 212 ? -12.124 10.238 1.441 1.00 92.75 212 GLU A C 1
ATOM 1723 O O . GLU A 1 212 ? -11.269 9.478 1.886 1.00 92.75 212 GLU A O 1
ATOM 1728 N N . ARG A 1 213 ? -11.879 11.526 1.202 1.00 90.75 213 ARG A N 1
ATOM 1729 C CA . ARG A 1 213 ? -10.602 12.169 1.504 1.00 90.75 213 ARG A CA 1
ATOM 1730 C C . ARG A 1 213 ? -10.712 12.940 2.816 1.00 90.75 213 ARG A C 1
ATOM 1732 O O . ARG A 1 213 ? -11.386 13.966 2.866 1.00 90.75 213 ARG A O 1
ATOM 1739 N N . LEU A 1 214 ? -10.051 12.459 3.868 1.00 88.75 214 LEU A N 1
ATOM 1740 C CA . LEU A 1 214 ? -10.061 13.114 5.185 1.00 88.75 214 LEU A CA 1
ATOM 1741 C C . LEU A 1 214 ? -8.985 14.202 5.311 1.00 88.75 214 LEU A C 1
ATOM 1743 O O . LEU A 1 214 ? -9.116 15.108 6.129 1.00 88.75 214 LEU A O 1
ATOM 1747 N N . SER A 1 215 ? -7.919 14.127 4.510 1.00 86.25 215 SER A N 1
ATOM 1748 C CA . SER A 1 215 ? -6.888 15.168 4.411 1.00 86.25 215 SER A CA 1
ATOM 1749 C C . SER A 1 215 ? -6.134 15.076 3.081 1.00 86.25 215 SER A C 1
ATOM 1751 O O . SER A 1 215 ? -6.384 14.183 2.269 1.00 86.25 215 SER A O 1
ATOM 1753 N N . SER A 1 216 ? -5.164 15.965 2.849 1.00 79.75 216 SER A N 1
ATOM 1754 C CA . SER A 1 216 ? -4.341 15.943 1.633 1.00 79.75 216 SER A CA 1
ATOM 1755 C C . SER A 1 216 ? -3.655 14.595 1.370 1.00 79.75 216 SER A C 1
ATOM 1757 O O . SER A 1 216 ? -3.419 14.280 0.207 1.00 79.75 216 SER A O 1
ATOM 1759 N N . TYR A 1 217 ? -3.407 13.794 2.409 1.00 76.38 217 TYR A N 1
ATOM 1760 C CA . TYR A 1 217 ? -2.636 12.544 2.338 1.00 76.38 217 TYR A CA 1
ATOM 1761 C C . TYR A 1 217 ? -3.385 11.325 2.889 1.00 76.38 217 TYR A C 1
ATOM 1763 O O . TYR A 1 217 ? -2.813 10.245 3.013 1.00 76.38 217 TYR A O 1
ATOM 1771 N N . VAL A 1 218 ? -4.654 11.505 3.261 1.00 82.69 218 VAL A N 1
ATOM 1772 C CA . VAL A 1 218 ? -5.498 10.456 3.832 1.00 82.69 218 VAL A CA 1
ATOM 1773 C C . VAL A 1 218 ? -6.694 10.280 2.908 1.00 82.69 218 VAL A C 1
ATOM 1775 O O . VAL A 1 218 ? -7.648 11.062 2.949 1.00 82.69 218 VAL A O 1
ATOM 1778 N N . ASN A 1 219 ? -6.581 9.272 2.046 1.00 86.12 219 ASN A N 1
ATOM 1779 C CA . ASN A 1 219 ? -7.612 8.828 1.119 1.00 86.12 219 ASN A CA 1
ATOM 1780 C C . ASN A 1 219 ? -7.799 7.315 1.268 1.00 86.12 219 ASN A C 1
ATOM 1782 O O . ASN A 1 219 ? -6.826 6.577 1.409 1.00 86.12 219 ASN A O 1
ATOM 1786 N N . GLY A 1 220 ? -9.041 6.855 1.232 1.00 89.00 220 GLY A N 1
ATOM 1787 C CA . GLY A 1 220 ? -9.376 5.455 1.431 1.00 89.00 220 GLY A CA 1
ATOM 1788 C C . GLY A 1 220 ? -10.879 5.242 1.426 1.00 89.00 220 GLY A C 1
ATOM 1789 O O . GLY A 1 220 ? -11.662 6.194 1.501 1.00 89.00 220 GLY A O 1
ATOM 1790 N N . ASN A 1 221 ? -11.281 3.979 1.338 1.00 93.94 221 ASN A N 1
ATOM 1791 C CA . ASN A 1 221 ? -12.688 3.609 1.328 1.00 93.94 221 ASN A CA 1
ATOM 1792 C C . ASN A 1 221 ? -13.217 3.395 2.742 1.00 93.94 221 ASN A C 1
ATOM 1794 O O . ASN A 1 221 ? -12.480 3.046 3.666 1.00 93.94 221 ASN A O 1
ATOM 1798 N N . TRP A 1 222 ? -14.527 3.527 2.895 1.00 96.81 222 TRP A N 1
ATOM 1799 C CA . TRP A 1 222 ? -15.220 2.976 4.050 1.00 96.81 222 TRP A CA 1
ATOM 1800 C C . TRP A 1 222 ? -15.438 1.477 3.886 1.00 96.81 222 TRP A C 1
ATOM 1802 O O . TRP A 1 222 ? -15.851 1.014 2.822 1.00 96.81 222 TRP A O 1
ATOM 1812 N N . VAL A 1 223 ? -15.239 0.730 4.963 1.00 97.81 223 VAL A N 1
ATOM 1813 C CA . VAL A 1 223 ? -15.489 -0.710 5.006 1.00 97.81 223 VAL A CA 1
ATOM 1814 C C . VAL A 1 223 ? -16.509 -1.020 6.085 1.00 97.81 223 VAL A C 1
ATOM 1816 O O . VAL A 1 223 ? -16.510 -0.394 7.149 1.00 97.81 223 VAL A O 1
ATOM 1819 N N . LYS A 1 224 ? -17.388 -1.975 5.805 1.00 98.50 224 LYS A N 1
ATOM 1820 C CA . LYS A 1 224 ? -18.303 -2.530 6.792 1.00 98.50 224 LYS A CA 1
ATOM 1821 C C . LYS A 1 224 ? -17.557 -3.598 7.589 1.00 98.50 224 LYS A C 1
ATOM 1823 O O . LYS A 1 224 ? -16.852 -4.431 7.013 1.00 98.50 224 LYS A O 1
ATOM 1828 N N . VAL A 1 225 ? -17.701 -3.563 8.908 1.00 98.62 225 VAL A N 1
ATOM 1829 C CA . VAL A 1 225 ? -17.022 -4.480 9.827 1.00 98.62 225 VAL A CA 1
ATOM 1830 C C . VAL A 1 225 ? -17.982 -5.058 10.853 1.00 98.62 225 VAL A C 1
ATOM 1832 O O . VAL A 1 225 ? -19.003 -4.444 11.168 1.00 98.62 225 VAL A O 1
ATOM 1835 N N . ILE A 1 226 ? -17.594 -6.198 11.415 1.00 98.38 226 ILE A N 1
ATOM 1836 C CA . ILE A 1 226 ? -18.159 -6.763 12.638 1.00 98.38 226 ILE A CA 1
ATOM 1837 C C . ILE A 1 226 ? -17.050 -6.879 13.694 1.00 98.38 226 ILE A C 1
ATOM 1839 O O . ILE A 1 226 ? -15.915 -7.269 13.397 1.00 98.38 226 ILE A O 1
ATOM 1843 N N . LEU A 1 227 ? -17.359 -6.453 14.917 1.00 97.94 227 LEU A N 1
ATOM 1844 C CA . LEU A 1 227 ? -16.478 -6.581 16.078 1.00 97.94 227 LEU A CA 1
ATOM 1845 C C . LEU A 1 227 ? -16.659 -7.946 16.759 1.00 97.94 227 LEU A C 1
ATOM 1847 O O . LEU A 1 227 ? -17.653 -8.632 16.538 1.00 97.94 227 LEU A O 1
ATOM 1851 N N . GLU A 1 228 ? -15.745 -8.303 17.664 1.00 96.06 228 GLU A N 1
ATOM 1852 C CA . GLU A 1 228 ? -15.842 -9.539 18.464 1.00 96.06 228 GLU A CA 1
ATOM 1853 C C . GLU A 1 228 ? -17.110 -9.605 19.334 1.00 96.06 228 GLU A C 1
ATOM 1855 O O . GLU A 1 228 ? -17.636 -10.686 19.576 1.00 96.06 228 GLU A O 1
ATOM 1860 N N . ASP A 1 229 ? -17.638 -8.451 19.763 1.00 95.44 229 ASP A N 1
ATOM 1861 C CA . ASP A 1 229 ? -18.900 -8.343 20.513 1.00 95.44 229 ASP A CA 1
ATOM 1862 C C . ASP A 1 229 ? -20.157 -8.435 19.614 1.00 95.44 229 ASP A C 1
ATOM 1864 O O . ASP A 1 229 ? -21.275 -8.232 20.087 1.00 95.44 229 ASP A O 1
ATOM 1868 N N . GLY A 1 230 ? -19.985 -8.730 18.319 1.00 96.62 230 GLY A N 1
ATOM 1869 C CA . GLY A 1 230 ? -21.054 -8.861 17.327 1.00 96.62 230 GLY A CA 1
ATOM 1870 C C . GLY A 1 230 ? -21.588 -7.532 16.789 1.00 96.62 230 GLY A C 1
ATOM 1871 O O . GLY A 1 230 ? -22.471 -7.525 15.933 1.00 96.62 230 GLY A O 1
ATOM 1872 N N . LYS A 1 231 ? -21.077 -6.389 17.261 1.00 97.12 231 LYS A N 1
ATOM 1873 C CA . LYS A 1 231 ? -21.521 -5.074 16.794 1.00 97.12 231 LYS A CA 1
ATOM 1874 C C . LYS A 1 231 ? -21.011 -4.791 15.384 1.00 97.12 231 LYS A C 1
ATOM 1876 O O . LYS A 1 231 ? -19.812 -4.864 15.120 1.00 97.12 231 LYS A O 1
ATOM 1881 N N . GLU A 1 232 ? -21.923 -4.382 14.509 1.00 98.06 232 GLU A N 1
ATOM 1882 C CA . GLU A 1 232 ? -21.600 -3.941 13.154 1.00 98.06 232 GLU A CA 1
ATOM 1883 C C . GLU A 1 232 ? -21.471 -2.418 13.050 1.00 98.06 232 GLU A C 1
ATOM 1885 O O . GLU A 1 232 ? -22.077 -1.652 13.804 1.00 98.06 232 GLU A O 1
ATOM 1890 N N . GLY A 1 233 ? -20.690 -1.974 12.071 1.00 98.31 233 GLY A N 1
ATOM 1891 C CA . GLY A 1 233 ? -20.600 -0.573 11.684 1.00 98.31 233 GLY A CA 1
ATOM 1892 C C . GLY A 1 233 ? -19.601 -0.365 10.556 1.00 98.31 233 GLY A C 1
ATOM 1893 O O . GLY A 1 233 ? -19.165 -1.314 9.907 1.00 98.31 233 GLY A O 1
ATOM 1894 N N . PHE A 1 234 ? -19.229 0.890 10.334 1.00 98.62 234 PHE A N 1
ATOM 1895 C CA . PHE A 1 234 ? -18.289 1.283 9.295 1.00 98.62 234 PHE A CA 1
ATOM 1896 C C . PHE A 1 234 ? -17.015 1.867 9.896 1.00 98.62 234 PHE A C 1
ATOM 1898 O O . PHE A 1 234 ? -17.066 2.722 10.784 1.00 98.62 234 PHE A O 1
ATOM 1905 N N . LEU A 1 235 ? -15.873 1.420 9.378 1.00 98.12 235 LEU A N 1
ATOM 1906 C CA . LEU A 1 235 ? -14.553 1.967 9.670 1.00 98.12 235 LEU A CA 1
ATOM 1907 C C . LEU A 1 235 ? -13.938 2.537 8.398 1.00 98.12 235 LEU A C 1
ATOM 1909 O O . LEU A 1 235 ? -14.247 2.114 7.285 1.00 98.12 235 LEU A O 1
ATOM 1913 N N . TYR A 1 236 ? -13.057 3.513 8.571 1.00 95.94 236 TYR A N 1
ATOM 1914 C CA . TYR A 1 236 ? -12.309 4.079 7.463 1.00 95.94 236 TYR A CA 1
ATOM 1915 C C . TYR A 1 236 ? -11.093 3.191 7.166 1.00 95.94 236 TYR A C 1
ATOM 1917 O O . TYR A 1 236 ? -10.176 3.096 7.983 1.00 95.94 236 TYR A O 1
ATOM 1925 N N . GLY A 1 237 ? -11.103 2.518 6.013 1.00 94.19 237 GLY A N 1
ATOM 1926 C CA . GLY A 1 237 ? -10.196 1.421 5.665 1.00 94.19 237 GLY A CA 1
ATOM 1927 C C . GLY A 1 237 ? -8.716 1.801 5.619 1.00 94.19 237 GLY A C 1
ATOM 1928 O O . GLY A 1 237 ? -7.865 0.960 5.885 1.00 94.19 237 GLY A O 1
ATOM 1929 N N . PHE A 1 238 ? -8.391 3.079 5.393 1.00 91.88 238 PHE A N 1
ATOM 1930 C CA . PHE A 1 238 ? -7.012 3.583 5.483 1.00 91.88 238 PHE A CA 1
ATOM 1931 C C . PHE A 1 238 ? -6.351 3.246 6.835 1.00 91.88 238 PHE A C 1
ATOM 1933 O O . PHE A 1 238 ? -5.152 2.972 6.893 1.00 91.88 238 PHE A O 1
ATOM 1940 N N . TYR A 1 239 ? -7.143 3.219 7.914 1.00 93.69 239 TYR A N 1
ATOM 1941 C CA . TYR A 1 239 ? -6.691 2.918 9.275 1.00 93.69 239 TYR A CA 1
ATOM 1942 C C . TYR A 1 239 ? -6.798 1.435 9.657 1.00 93.69 239 TYR A C 1
ATOM 1944 O O . TYR A 1 239 ? -6.743 1.099 10.840 1.00 93.69 239 TYR A O 1
ATOM 1952 N N . LEU A 1 240 ? -6.965 0.545 8.676 1.00 94.56 240 LEU A N 1
ATOM 1953 C CA . LEU A 1 240 ? -7.034 -0.898 8.881 1.00 94.56 240 LEU A CA 1
ATOM 1954 C C . LEU A 1 240 ? -5.904 -1.603 8.147 1.00 94.56 240 LEU A C 1
ATOM 1956 O O . LEU A 1 240 ? -5.731 -1.434 6.943 1.00 94.56 240 LEU A O 1
ATOM 1960 N N . ARG A 1 241 ? -5.163 -2.447 8.853 1.00 93.69 241 ARG A N 1
ATOM 1961 C CA . ARG A 1 241 ? -4.106 -3.294 8.293 1.00 93.69 241 ARG A CA 1
ATOM 1962 C C . ARG A 1 241 ? -4.571 -4.741 8.262 1.00 93.69 241 ARG A C 1
ATOM 1964 O O . ARG A 1 241 ? -5.082 -5.218 9.272 1.00 93.69 241 ARG A O 1
ATOM 1971 N N . PHE A 1 242 ? -4.381 -5.436 7.143 1.00 94.06 242 PHE A N 1
ATOM 1972 C CA . PHE A 1 242 ? -4.679 -6.867 7.086 1.00 94.06 242 PHE A CA 1
ATOM 1973 C C . PHE A 1 242 ? -3.728 -7.644 8.004 1.00 94.06 242 PHE A C 1
ATOM 1975 O O . PHE A 1 242 ? -2.564 -7.271 8.135 1.00 94.06 242 PHE A O 1
ATOM 1982 N N . GLU A 1 243 ? -4.189 -8.713 8.653 1.00 91.88 243 GLU A N 1
ATOM 1983 C CA . GLU A 1 243 ? -3.401 -9.393 9.691 1.00 91.88 243 GLU A CA 1
ATOM 1984 C C . GLU A 1 243 ? -1.995 -9.825 9.239 1.00 91.88 243 GLU A C 1
ATOM 1986 O O . GLU A 1 243 ? -1.039 -9.627 9.994 1.00 91.88 243 GLU A O 1
ATOM 1991 N N . ASN A 1 244 ? -1.857 -10.284 7.989 1.00 89.88 244 ASN A N 1
ATOM 1992 C CA . ASN A 1 244 ? -0.590 -10.756 7.416 1.00 89.88 244 ASN A CA 1
ATOM 1993 C C . ASN A 1 244 ? 0.250 -9.655 6.742 1.00 89.88 244 ASN A C 1
ATOM 1995 O O . ASN A 1 244 ? 1.353 -9.921 6.262 1.00 89.88 244 ASN A O 1
ATOM 1999 N N . GLU A 1 245 ? -0.245 -8.419 6.688 1.00 90.50 245 GLU A N 1
ATOM 2000 C CA . GLU A 1 245 ? 0.486 -7.298 6.098 1.00 90.50 245 GLU A CA 1
ATOM 2001 C C . GLU A 1 245 ? 1.543 -6.767 7.077 1.00 90.50 245 GLU A C 1
ATOM 2003 O O . GLU A 1 245 ? 1.289 -6.743 8.287 1.00 90.50 245 GLU A O 1
ATOM 2008 N N . PRO A 1 246 ? 2.707 -6.275 6.607 1.00 90.19 246 PRO A N 1
ATOM 2009 C CA . PRO A 1 246 ? 3.687 -5.635 7.480 1.00 90.19 246 PRO A CA 1
ATOM 2010 C C . PRO A 1 246 ? 3.074 -4.566 8.399 1.00 90.19 246 PRO A C 1
ATOM 2012 O O . PRO A 1 246 ? 2.414 -3.630 7.943 1.00 90.19 246 PRO A O 1
ATOM 2015 N N . ASN A 1 247 ? 3.322 -4.669 9.710 1.00 91.56 247 ASN A N 1
ATOM 2016 C CA . ASN A 1 247 ? 2.897 -3.652 10.674 1.00 91.56 247 ASN A CA 1
ATOM 2017 C C . ASN A 1 247 ? 3.801 -2.416 10.571 1.00 91.56 247 ASN A C 1
ATOM 2019 O O . ASN A 1 247 ? 4.791 -2.293 11.290 1.00 91.56 247 ASN A O 1
ATOM 2023 N N . LEU A 1 248 ? 3.457 -1.512 9.649 1.00 89.56 248 LEU A N 1
ATOM 2024 C CA . LEU A 1 248 ? 4.238 -0.308 9.371 1.00 89.56 248 LEU A CA 1
ATOM 2025 C C . LEU A 1 248 ? 4.440 0.551 10.625 1.00 89.56 248 LEU A C 1
ATOM 2027 O O . LEU A 1 248 ? 5.564 0.974 10.870 1.00 89.56 248 LEU A O 1
ATOM 2031 N N . SER A 1 249 ? 3.401 0.770 11.437 1.00 89.00 249 SER A N 1
ATOM 2032 C CA . SER A 1 249 ? 3.501 1.576 12.663 1.00 89.00 249 SER A CA 1
ATOM 2033 C C . SER A 1 249 ? 4.546 1.009 13.628 1.00 89.00 249 SER A C 1
ATOM 2035 O O . SER A 1 249 ? 5.408 1.746 14.106 1.00 89.00 249 SER A O 1
ATOM 2037 N N . LEU A 1 250 ? 4.533 -0.310 13.844 1.00 91.62 250 LEU A N 1
ATOM 2038 C CA . LEU A 1 250 ? 5.523 -0.986 14.684 1.00 91.62 250 LEU A CA 1
ATOM 2039 C C . LEU A 1 250 ? 6.932 -0.935 14.074 1.00 91.62 250 LEU A C 1
ATOM 2041 O O . LEU A 1 250 ? 7.910 -0.756 14.796 1.00 91.62 250 LEU A O 1
ATOM 2045 N N . ILE A 1 251 ? 7.056 -1.090 12.754 1.00 94.06 251 ILE A N 1
ATOM 2046 C CA . ILE A 1 251 ? 8.353 -1.032 12.066 1.00 94.06 251 ILE A CA 1
ATOM 2047 C C . ILE A 1 251 ? 8.958 0.372 12.167 1.00 94.06 251 ILE A C 1
ATOM 2049 O O . ILE A 1 251 ? 10.136 0.497 12.493 1.00 94.06 251 ILE A O 1
ATOM 2053 N N . LEU A 1 252 ? 8.156 1.421 11.958 1.00 92.50 252 LEU A N 1
ATOM 2054 C CA . LEU A 1 252 ? 8.583 2.811 12.128 1.00 92.50 252 LEU A CA 1
ATOM 2055 C C . LEU A 1 252 ? 9.018 3.079 13.575 1.00 92.50 252 LEU A C 1
ATOM 2057 O O . LEU A 1 252 ? 10.090 3.637 13.791 1.00 92.50 252 LEU A O 1
ATOM 2061 N N . GLN A 1 253 ? 8.252 2.613 14.566 1.00 93.50 253 GLN A N 1
ATOM 2062 C CA . GLN A 1 253 ? 8.636 2.733 15.975 1.00 93.50 253 GLN A CA 1
ATOM 2063 C C . GLN A 1 253 ? 9.986 2.053 16.261 1.00 93.50 253 GLN A C 1
ATOM 2065 O O . GLN A 1 253 ? 10.883 2.672 16.834 1.00 93.50 253 GLN A O 1
ATOM 2070 N N . LYS A 1 254 ? 10.160 0.798 15.828 1.00 96.25 254 LYS A N 1
ATOM 2071 C CA . LYS A 1 254 ? 11.418 0.058 16.008 1.00 96.25 254 LYS A CA 1
ATOM 2072 C C . LYS A 1 254 ? 12.589 0.728 15.288 1.00 96.25 254 LYS A C 1
ATOM 2074 O O . LYS A 1 254 ? 13.715 0.677 15.779 1.00 96.25 254 LYS A O 1
ATOM 2079 N N . ALA A 1 255 ? 12.345 1.366 14.143 1.00 95.81 255 ALA A N 1
ATOM 2080 C CA . ALA A 1 255 ? 13.364 2.128 13.431 1.00 95.81 255 ALA A CA 1
ATOM 2081 C C . ALA A 1 255 ? 13.810 3.361 14.236 1.00 95.81 255 ALA A C 1
ATOM 2083 O O . ALA A 1 255 ? 15.010 3.604 14.349 1.00 95.81 255 ALA A O 1
ATOM 2084 N N . GLU A 1 256 ? 12.886 4.091 14.869 1.00 95.44 256 GLU A N 1
ATOM 2085 C CA . GLU A 1 256 ? 13.230 5.196 15.780 1.00 95.44 256 GLU A CA 1
ATOM 2086 C C . GLU A 1 256 ? 14.046 4.729 16.993 1.00 95.44 256 GLU A C 1
ATOM 2088 O O . GLU A 1 256 ? 15.026 5.369 17.385 1.00 95.44 256 GLU A O 1
ATOM 2093 N N . GLU A 1 257 ? 13.676 3.596 17.590 1.00 96.50 257 GLU A N 1
ATOM 2094 C CA . GLU A 1 257 ? 14.419 2.989 18.700 1.00 96.50 257 GLU A CA 1
ATOM 2095 C C . GLU A 1 257 ? 15.835 2.576 18.274 1.00 96.50 257 GLU A C 1
ATOM 2097 O O . GLU A 1 257 ? 16.814 2.876 18.966 1.00 96.50 257 GLU A O 1
ATOM 2102 N N . TRP A 1 258 ? 15.961 1.952 17.099 1.00 96.75 258 TRP A N 1
ATOM 2103 C CA . TRP A 1 258 ? 17.247 1.593 16.509 1.00 96.75 258 TRP A CA 1
ATOM 2104 C C . TRP A 1 258 ? 18.115 2.833 16.263 1.00 96.75 258 TRP A C 1
ATOM 2106 O O . TRP A 1 258 ? 19.291 2.835 16.640 1.00 96.75 258 TRP A O 1
ATOM 2116 N N . LYS A 1 259 ? 17.546 3.912 15.704 1.00 95.62 259 LYS A N 1
ATOM 2117 C CA . LYS A 1 259 ? 18.254 5.179 15.454 1.00 95.62 259 LYS A CA 1
ATOM 2118 C C . LYS A 1 259 ? 18.811 5.771 16.748 1.00 95.62 259 LYS A C 1
ATOM 2120 O O . LYS A 1 259 ? 19.994 6.112 16.805 1.00 95.62 259 LYS A O 1
ATOM 2125 N N . LYS A 1 260 ? 17.995 5.823 17.808 1.00 95.44 260 LYS A N 1
ATOM 2126 C CA . LYS A 1 260 ? 18.414 6.302 19.138 1.00 95.44 260 LYS A CA 1
ATOM 2127 C C . LYS A 1 260 ? 19.556 5.464 19.711 1.00 95.44 260 LYS A C 1
ATOM 2129 O O . LYS A 1 260 ? 20.552 6.023 20.161 1.00 95.44 260 LYS A O 1
ATOM 2134 N N . LYS A 1 261 ? 19.442 4.132 19.655 1.00 95.56 261 LYS A N 1
ATOM 2135 C CA . LYS A 1 261 ? 20.457 3.205 20.181 1.00 95.56 261 LYS A CA 1
ATOM 2136 C C . LYS A 1 261 ? 21.802 3.326 19.460 1.00 95.56 261 LYS A C 1
ATOM 2138 O O . LYS A 1 261 ? 22.843 3.195 20.095 1.00 95.56 261 LYS A O 1
ATOM 2143 N N . ASN A 1 262 ? 21.782 3.577 18.153 1.00 94.81 262 ASN A N 1
ATOM 2144 C CA . ASN A 1 262 ? 22.984 3.630 17.319 1.00 94.81 262 ASN A CA 1
ATOM 2145 C C . ASN A 1 262 ? 23.525 5.056 17.115 1.00 94.81 262 ASN A C 1
ATOM 2147 O O . ASN A 1 262 ? 24.414 5.261 16.292 1.00 94.81 262 ASN A O 1
ATOM 2151 N N . GLY A 1 263 ? 23.001 6.049 17.845 1.00 89.12 263 GLY A N 1
ATOM 2152 C CA . GLY A 1 263 ? 23.453 7.437 17.735 1.00 89.12 263 GLY A CA 1
ATOM 2153 C C . GLY A 1 263 ? 23.284 8.012 16.327 1.00 89.12 263 GLY A C 1
ATOM 2154 O O . GLY A 1 263 ? 24.110 8.815 15.889 1.00 89.12 263 GLY A O 1
ATOM 2155 N N . TRP A 1 264 ? 22.247 7.577 15.606 1.00 86.19 264 TRP A N 1
ATOM 2156 C CA . TRP A 1 264 ? 21.993 8.012 14.241 1.00 86.19 264 TRP A CA 1
ATOM 2157 C C . TRP A 1 264 ? 21.686 9.509 14.224 1.00 86.19 264 TRP A C 1
ATOM 2159 O O . TRP A 1 264 ? 20.728 9.981 14.836 1.00 86.19 264 TRP A O 1
ATOM 2169 N N . LYS A 1 265 ? 22.530 10.261 13.522 1.00 70.56 265 LYS A N 1
ATOM 2170 C CA . LYS A 1 265 ? 22.353 11.686 13.263 1.00 70.56 265 LYS A CA 1
ATOM 2171 C C . LYS A 1 265 ? 21.942 11.793 11.806 1.00 70.56 265 LYS A C 1
ATOM 2173 O O . LYS A 1 265 ? 22.820 11.767 10.943 1.00 70.56 265 LYS A O 1
ATOM 2178 N N . GLY A 1 266 ? 20.638 11.810 11.539 1.00 62.94 266 GLY A N 1
ATOM 2179 C CA . GLY A 1 266 ? 20.121 12.083 10.198 1.00 62.94 266 GLY A CA 1
ATOM 2180 C C . GLY A 1 266 ? 20.854 13.284 9.615 1.00 62.94 266 GLY A C 1
ATOM 2181 O O . GLY A 1 266 ? 21.092 14.256 10.336 1.00 62.94 266 GLY A O 1
ATOM 2182 N N . LYS A 1 267 ? 21.337 13.152 8.381 1.00 52.94 267 LYS A N 1
ATOM 2183 C CA . LYS A 1 267 ? 22.064 14.218 7.691 1.00 52.94 267 LYS A CA 1
ATOM 2184 C C . LYS A 1 267 ? 21.127 14.948 6.760 1.00 52.94 267 LYS A C 1
ATOM 2186 O O . LYS A 1 267 ? 20.509 14.239 5.942 1.00 52.94 267 LYS A O 1
#

Radius of gyration: 19.11 Å; Cα contacts (8 Å, |Δi|>4): 607; chains: 1; bounding box: 47×39×46 Å

InterPro domains:
  IPR003646 SH3-like domain, bacterial-type [PF08239] (179-237)

Sequence (267 aa):
MENFNYQLPEELYDNYKKFGYDGAGYFKDSIGIYIRKTRFPKETINYAIGFRNQKDLFLPKEVFLVFYFNDSELLMVSETIPYIHKSGDYSFAGAIHRIGRTYEYENGKLAKISCLDRNPDLNVAADISKKEYCGEIIHLDTQGNISNVTDSKNPCSYICNSRYMPYSQPGFYFTTVDQLKLRQSPSSKSDVIKSLPLDTKVQVIEDSFKAERLSSYVNGNWVKVILEDGKEGFLYGFYLRFENEPNLSLILQKAEEWKKKNGWKGK

Solvent-accessible surface area (backbone atoms only — not comparable to full-atom values): 14632 Å² total; per-residue (Å²): 103,80,44,66,59,67,85,81,60,68,68,36,53,56,42,18,58,74,47,74,67,52,36,29,68,40,80,53,90,49,45,32,37,38,38,32,63,43,79,42,92,97,52,74,42,41,32,36,38,34,37,26,38,63,59,36,83,91,54,64,92,65,43,26,40,30,42,31,14,40,82,89,44,58,37,35,38,32,31,34,36,69,50,63,33,77,87,69,56,59,93,53,61,86,40,59,28,56,28,40,39,27,43,33,34,53,96,80,35,64,34,34,42,38,23,25,40,81,74,44,83,67,92,47,78,76,60,54,56,48,88,39,58,17,38,61,33,42,32,32,38,99,86,64,47,78,70,48,77,48,69,61,75,32,80,54,95,60,73,55,81,37,62,79,52,51,74,58,54,62,46,56,26,27,29,73,42,65,66,41,59,31,12,76,41,82,47,96,86,39,59,72,77,46,70,37,52,50,66,40,69,35,35,35,69,40,51,68,60,48,55,50,72,84,48,102,66,40,50,26,24,22,24,36,32,37,38,92,88,67,53,71,33,18,37,59,40,64,46,48,40,48,70,66,33,83,60,57,71,61,50,53,51,50,46,54,53,49,33,64,75,68,67,61,73,87,121

Foldseek 3Di:
DVLAQDDDDPVQVVQCVVVVNQKGWDDDDQKTWMKHFDDAPPDLWGIKIWIAGPPPPVADPQWTFIFTDNVPHTFKTFIKDFQAAPVRDCPQGPQIATFAWMFGDDPNHGFKTFTFAADSHDPDSSVRHDGHTAAKMFGADPVRATPDIDGSPHHHPDDRPQDDDRWHDWAKKWFLAFQFFFFADFDPPGDGPDGDGGRFIKTFPAWPSDWDAPDPRDIATWTWIAHPVRDIGITGCSRIRHPSHDSPSVSVVSNVVVCVVVVNDDD

Secondary structure (DSSP, 8-state):
-GGGT-PPPHHHHHHHHHTTTSEEEEEETTEEEEEEE---TT----EEEEEEETT-SSS-TT--EEEEEETTEEEEEEEEEE---TT---TTTT-EEEEEEEEEEETTEEEEEEEEE--TT---HHHHTS-EE-SEEEEE-TTS-EEEEEE-SPPPSS-TT----S---SEEEEESSTTEEEESSSSTTSPEEEEEPTT-EEEEEEEEEEEEEEETTEEEEEEEEE-TTS-EEEEEGGGEEETTS--HHHHHHHHHHHHHHTT----

pLDDT: mean 91.11, std 7.11, range [52.94, 98.62]

Mean predicted aligned error: 4.78 Å

Organism: NCBI:txid2484968

Nearest PDB structures (foldseek):
  3npf-assembly1_B  TM=8.813E-01  e=4.170E-02  Bacteroides ovatus ATCC 8483
  2w7q-assembly1_A  TM=3.878E-01  e=1.786E+00  Pseudomonas aeruginosa PAO1